Protein AF-A0A969EKZ9-F1 (afdb_monomer_lite)

pLDDT: mean 82.22, std 15.73, range [24.77, 98.06]

Structure (mmCIF, N/CA/C/O backbone):
data_AF-A0A969EKZ9-F1
#
_entry.id   AF-A0A969EKZ9-F1
#
loop_
_atom_site.group_PDB
_atom_site.id
_atom_site.type_symbol
_atom_site.label_atom_id
_atom_site.label_alt_id
_atom_site.label_comp_id
_atom_site.label_asym_id
_atom_site.label_entity_id
_atom_site.label_seq_id
_atom_site.pdbx_PDB_ins_code
_atom_site.Cartn_x
_atom_site.Cartn_y
_atom_site.Cartn_z
_atom_site.occupancy
_atom_site.B_iso_or_equiv
_atom_site.auth_seq_id
_atom_site.auth_comp_id
_atom_site.auth_asym_id
_atom_site.auth_atom_id
_atom_site.pdbx_PDB_model_num
ATOM 1 N N . MET A 1 1 ? -28.076 -1.241 18.396 1.00 88.62 1 MET A N 1
ATOM 2 C CA . MET A 1 1 ? -26.946 -1.487 17.479 1.00 88.62 1 MET A CA 1
ATOM 3 C C . MET A 1 1 ? -27.019 -0.483 16.339 1.00 88.62 1 MET A C 1
ATOM 5 O O . MET A 1 1 ? -28.072 -0.371 15.724 1.00 88.62 1 MET A O 1
ATOM 9 N N . LEU A 1 2 ? -25.944 0.266 16.105 1.00 96.31 2 LEU A N 1
ATOM 10 C CA . LEU A 1 2 ? -25.800 1.239 15.017 1.00 96.31 2 LEU A CA 1
ATOM 11 C C . LEU A 1 2 ? -25.334 0.548 13.728 1.00 96.31 2 LEU A C 1
ATOM 13 O O . LEU A 1 2 ? -24.607 -0.441 13.784 1.00 96.31 2 LEU A O 1
ATOM 17 N N . ILE A 1 3 ? -25.718 1.076 12.567 1.00 97.31 3 ILE A N 1
ATOM 18 C CA . ILE A 1 3 ? -25.215 0.621 11.265 1.00 97.31 3 ILE A CA 1
ATOM 19 C C . ILE A 1 3 ? -24.697 1.850 10.526 1.00 97.31 3 ILE A C 1
ATOM 21 O O . ILE A 1 3 ? -25.462 2.783 10.298 1.00 97.31 3 ILE A O 1
ATOM 25 N N . LEU A 1 4 ? -23.408 1.859 10.185 1.00 96.50 4 LEU A N 1
ATOM 26 C CA . LEU A 1 4 ? -22.744 2.991 9.537 1.00 96.50 4 LEU A CA 1
ATOM 27 C C . LEU A 1 4 ? -22.267 2.588 8.144 1.00 96.50 4 LEU A C 1
ATOM 29 O O . LEU A 1 4 ? -21.446 1.679 7.990 1.00 96.50 4 LEU A O 1
ATOM 33 N N . ASN A 1 5 ? -22.787 3.271 7.125 1.00 93.62 5 ASN A N 1
ATOM 34 C CA . ASN A 1 5 ? -22.368 3.067 5.740 1.00 93.62 5 ASN A CA 1
ATOM 35 C C . ASN A 1 5 ? -21.080 3.856 5.427 1.00 93.62 5 ASN A C 1
ATOM 37 O O . ASN A 1 5 ? -20.599 4.646 6.237 1.00 93.62 5 ASN A O 1
ATOM 41 N N . ALA A 1 6 ? -20.536 3.686 4.220 1.00 83.69 6 ALA A N 1
ATOM 42 C CA . ALA A 1 6 ? -19.312 4.361 3.778 1.00 83.69 6 ALA A CA 1
ATOM 43 C C . ALA A 1 6 ? -19.332 5.895 3.958 1.00 83.69 6 ALA A C 1
ATOM 45 O O . ALA A 1 6 ? -18.317 6.490 4.319 1.00 83.69 6 ALA A O 1
ATOM 46 N N . SER A 1 7 ? -20.467 6.552 3.704 1.00 85.56 7 SER A N 1
ATOM 47 C CA . SER A 1 7 ? -20.606 8.007 3.853 1.00 85.56 7 SER A CA 1
ATOM 48 C C . SER A 1 7 ? -20.593 8.432 5.318 1.00 85.56 7 SER A C 1
ATOM 50 O O . SER A 1 7 ? -19.979 9.446 5.650 1.00 85.56 7 SER A O 1
ATOM 52 N N . ASP A 1 8 ? -21.209 7.642 6.198 1.00 94.50 8 ASP A N 1
ATOM 53 C CA . ASP A 1 8 ? -21.161 7.887 7.638 1.00 94.50 8 ASP A CA 1
ATOM 54 C C . ASP A 1 8 ? -19.735 7.734 8.172 1.00 94.50 8 ASP A C 1
ATOM 56 O O . ASP A 1 8 ? -19.254 8.614 8.878 1.00 94.50 8 ASP A O 1
ATOM 60 N N . ILE A 1 9 ? -19.019 6.683 7.752 1.00 91.94 9 ILE A N 1
ATOM 61 C CA . ILE A 1 9 ? -17.621 6.453 8.141 1.00 91.94 9 ILE A CA 1
ATOM 62 C C . ILE A 1 9 ? -16.724 7.630 7.739 1.00 91.94 9 ILE A C 1
ATOM 64 O O . ILE A 1 9 ? -15.957 8.114 8.567 1.00 91.94 9 ILE A O 1
ATOM 68 N N . ARG A 1 10 ? -16.840 8.137 6.502 1.00 82.19 10 ARG A N 1
ATOM 69 C CA . ARG A 1 10 ? -16.049 9.300 6.045 1.00 82.19 10 ARG A CA 1
ATOM 70 C C . ARG A 1 10 ? -16.315 10.548 6.877 1.00 82.19 10 ARG A C 1
ATOM 72 O O . ARG A 1 10 ? -15.384 11.286 7.173 1.00 82.19 10 ARG A O 1
ATOM 79 N N . ARG A 1 11 ? -17.576 10.788 7.242 1.00 86.50 11 ARG A N 1
ATOM 80 C CA . ARG A 1 11 ? -17.962 11.950 8.049 1.00 86.50 11 ARG A CA 1
ATOM 81 C C . ARG A 1 11 ? -17.491 11.823 9.499 1.00 86.50 11 ARG A C 1
ATOM 83 O O . ARG A 1 11 ? -17.182 12.832 10.118 1.00 86.50 11 ARG A O 1
ATOM 90 N N . SER A 1 12 ? -17.443 10.603 10.028 1.00 89.44 12 SER A N 1
ATOM 91 C CA . SER A 1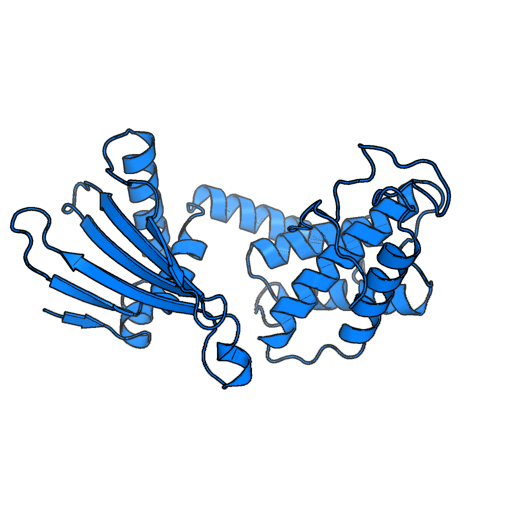 12 ? -17.085 10.322 11.422 1.00 89.44 12 SER A CA 1
ATOM 92 C C . SER A 1 12 ? -15.585 10.169 11.681 1.00 89.44 12 SER A C 1
ATOM 94 O O . SER A 1 12 ? -15.199 10.118 12.844 1.00 89.44 12 SER A O 1
ATOM 96 N N . LEU A 1 13 ? -14.744 10.083 10.645 1.00 85.62 13 LEU A N 1
ATOM 97 C CA . LEU A 1 13 ? -13.297 9.884 10.787 1.00 85.62 13 LEU A CA 1
ATOM 98 C C . LEU A 1 13 ? -12.487 10.957 10.047 1.00 85.62 13 LEU A C 1
ATOM 100 O O . LEU A 1 13 ? -11.899 10.675 8.997 1.00 85.62 13 LEU A O 1
ATOM 104 N N . PRO A 1 14 ? -12.404 12.188 10.586 1.00 81.69 14 PRO A N 1
ATOM 105 C CA . PRO A 1 14 ? -11.420 13.158 10.125 1.00 81.69 14 PRO A CA 1
ATOM 106 C C . PRO A 1 14 ? -10.008 12.559 10.186 1.00 81.69 14 PRO A C 1
ATOM 108 O O . PRO A 1 14 ? -9.637 11.888 11.155 1.00 81.69 14 PRO A O 1
ATOM 111 N N . MET A 1 15 ? -9.197 12.795 9.151 1.00 80.62 15 MET A N 1
ATOM 112 C CA . MET A 1 15 ? -7.883 12.150 9.024 1.00 80.62 15 MET A CA 1
ATOM 113 C C . MET A 1 15 ? -6.970 12.449 10.220 1.00 80.62 15 MET A C 1
ATOM 115 O O . MET A 1 15 ? -6.336 11.545 10.754 1.00 80.62 15 MET A O 1
ATOM 119 N N . GLN A 1 16 ? -6.956 13.696 10.694 1.00 75.06 16 GLN A N 1
ATOM 120 C CA . GLN A 1 16 ? -6.129 14.110 11.829 1.00 75.06 16 GLN A CA 1
ATOM 121 C C . GLN A 1 16 ? -6.474 13.339 13.113 1.00 75.06 16 GLN A C 1
ATOM 123 O O . GLN A 1 16 ? -5.582 12.838 13.794 1.00 75.06 16 GLN A O 1
ATOM 128 N N . GLU A 1 17 ? -7.762 13.175 13.415 1.00 83.56 17 GLU A N 1
ATOM 129 C CA . GLU A 1 17 ? -8.217 12.391 14.569 1.00 83.56 17 GLU A CA 1
ATOM 130 C C . GLU A 1 17 ? -7.902 10.902 14.401 1.00 83.56 17 GLU A C 1
ATOM 132 O O . GLU A 1 17 ? -7.499 10.231 15.354 1.00 83.56 17 GLU A O 1
ATOM 137 N N . THR A 1 18 ? -8.016 10.397 13.171 1.00 84.31 18 THR A N 1
ATOM 138 C CA . THR A 1 18 ? -7.681 9.009 12.840 1.00 84.31 18 THR A CA 1
ATOM 139 C C . THR A 1 18 ? -6.190 8.736 13.052 1.00 84.31 18 THR A C 1
ATOM 141 O O . THR A 1 18 ? -5.838 7.699 13.609 1.00 84.31 18 THR A O 1
ATOM 144 N N . ILE A 1 19 ? -5.308 9.666 12.674 1.00 79.19 19 ILE A N 1
ATOM 145 C CA . ILE A 1 19 ? -3.859 9.566 12.912 1.00 79.19 19 ILE A CA 1
ATOM 146 C C . ILE A 1 19 ? -3.572 9.468 14.413 1.00 79.19 19 ILE A C 1
ATOM 148 O O . ILE A 1 19 ? -2.811 8.600 14.845 1.00 79.19 19 ILE A O 1
ATOM 152 N N . GLU A 1 20 ? -4.200 10.314 15.231 1.00 83.19 20 GLU A N 1
ATOM 153 C CA . GLU A 1 20 ? -4.029 10.248 16.686 1.00 83.19 20 GLU A CA 1
ATOM 154 C C . GLU A 1 20 ? -4.572 8.939 17.275 1.00 83.19 20 GLU A C 1
ATOM 156 O O . GLU A 1 20 ? -3.942 8.350 18.156 1.00 83.19 20 GLU A O 1
ATOM 161 N N . ALA A 1 21 ? -5.697 8.432 16.765 1.00 88.50 21 ALA A N 1
ATOM 162 C CA . ALA A 1 21 ? -6.227 7.129 17.161 1.00 88.50 21 ALA A CA 1
ATOM 163 C C . ALA A 1 21 ? -5.275 5.977 16.791 1.00 88.50 21 ALA A C 1
ATOM 165 O O . ALA A 1 21 ? -5.003 5.109 17.622 1.00 88.50 21 ALA A O 1
ATOM 166 N N . MET A 1 22 ? -4.702 5.995 15.584 1.00 89.06 22 MET A N 1
ATOM 167 C CA . MET A 1 22 ? -3.733 4.991 15.135 1.00 89.06 22 MET A CA 1
ATOM 168 C C . MET A 1 22 ? -2.451 5.017 15.971 1.00 89.06 22 MET A C 1
ATOM 170 O O . MET A 1 22 ? -1.956 3.955 16.350 1.00 89.06 22 MET A O 1
ATOM 174 N N . LYS A 1 23 ? -1.938 6.200 16.338 1.00 84.69 23 LYS A N 1
ATOM 175 C CA . LYS A 1 23 ? -0.793 6.321 17.258 1.00 84.69 23 LYS A CA 1
ATOM 176 C C . LYS A 1 23 ? -1.063 5.644 18.599 1.00 84.69 23 LYS A C 1
ATOM 178 O O . LYS A 1 23 ? -0.217 4.888 19.074 1.00 84.69 23 LYS A O 1
ATOM 183 N N . ARG A 1 24 ? -2.233 5.892 19.201 1.00 87.88 24 ARG A N 1
ATOM 184 C CA . ARG A 1 24 ? -2.621 5.262 20.474 1.00 87.88 24 ARG A CA 1
ATOM 185 C C . ARG A 1 24 ? -2.731 3.746 20.335 1.00 87.88 24 ARG A C 1
ATOM 187 O O . ARG A 1 24 ? -2.180 3.021 21.161 1.00 87.88 24 ARG A O 1
ATOM 194 N N . ALA A 1 25 ? -3.345 3.268 19.253 1.00 89.38 25 ALA A N 1
ATOM 195 C CA . ALA A 1 25 ? -3.451 1.840 18.971 1.00 89.38 25 ALA A CA 1
ATOM 196 C C . ALA A 1 25 ? -2.071 1.170 18.832 1.00 89.38 25 ALA A C 1
ATOM 198 O O . ALA A 1 25 ? -1.827 0.135 19.454 1.00 89.38 25 ALA A O 1
ATOM 199 N N . TYR A 1 26 ? -1.138 1.776 18.087 1.00 88.31 26 TYR A N 1
ATOM 200 C CA . TYR A 1 26 ? 0.223 1.248 17.958 1.00 88.31 26 TYR A CA 1
ATOM 201 C C . TYR A 1 26 ? 1.005 1.292 19.267 1.00 88.31 26 TYR A C 1
ATOM 203 O O . TYR A 1 26 ? 1.688 0.322 19.580 1.00 88.31 26 TYR A O 1
ATOM 211 N N . ALA A 1 27 ? 0.874 2.359 20.057 1.00 85.94 27 ALA A N 1
ATOM 212 C CA . ALA A 1 27 ? 1.505 2.442 21.372 1.00 85.94 27 ALA A CA 1
ATOM 213 C C . ALA A 1 27 ? 0.970 1.363 22.336 1.00 85.94 27 ALA A C 1
ATOM 215 O O . ALA A 1 27 ? 1.729 0.752 23.093 1.00 85.94 27 ALA A O 1
ATOM 216 N N . SER A 1 28 ? -0.336 1.085 22.296 1.00 89.56 28 SER A N 1
ATOM 217 C CA . SER A 1 28 ? -0.963 0.011 23.079 1.00 89.56 28 SER A CA 1
ATOM 218 C C . SER A 1 28 ? -0.471 -1.375 22.639 1.00 89.56 28 SER A C 1
ATOM 220 O O . SER A 1 28 ? -0.189 -2.235 23.475 1.00 89.56 28 SER A O 1
ATOM 222 N N . LEU A 1 29 ? -0.278 -1.579 21.332 1.00 88.50 29 LEU A N 1
ATOM 223 C CA . LEU A 1 29 ? 0.300 -2.805 20.783 1.00 88.50 29 LEU A CA 1
ATOM 224 C C . LEU A 1 29 ? 1.774 -2.984 21.167 1.00 88.50 29 LEU A C 1
ATOM 226 O O . LEU A 1 29 ? 2.144 -4.042 21.669 1.00 88.50 29 LEU A O 1
ATOM 230 N N . SER A 1 30 ? 2.612 -1.962 20.977 1.00 87.06 30 SER A N 1
ATOM 231 C CA . SER A 1 30 ? 4.053 -2.040 21.253 1.00 87.06 30 SER A CA 1
ATOM 232 C C . SER A 1 30 ? 4.365 -2.192 22.741 1.00 87.06 30 SER A C 1
ATOM 234 O O . SER A 1 30 ? 5.372 -2.792 23.101 1.00 87.06 30 SER A O 1
ATOM 236 N N . SER A 1 31 ? 3.491 -1.682 23.614 1.00 88.88 31 SER A N 1
ATOM 237 C CA . SER A 1 31 ? 3.580 -1.874 25.068 1.00 88.88 31 SER A CA 1
ATOM 238 C C . SER A 1 31 ? 3.005 -3.211 25.556 1.00 88.88 31 SER A C 1
ATOM 240 O O . SER A 1 31 ? 3.005 -3.468 26.758 1.00 88.88 31 SER A O 1
ATOM 242 N N . GLY A 1 32 ? 2.505 -4.065 24.655 1.00 91.00 32 GLY A N 1
ATOM 243 C CA . GLY A 1 32 ? 1.964 -5.388 24.983 1.00 91.00 32 GLY A CA 1
ATOM 244 C C . GLY A 1 32 ? 0.587 -5.377 25.658 1.00 91.00 32 GLY A C 1
ATOM 245 O O . GLY A 1 32 ? 0.127 -6.422 26.126 1.00 91.00 32 GLY A O 1
ATOM 246 N N . LYS A 1 33 ? -0.081 -4.217 25.718 1.00 93.38 33 LYS A N 1
ATOM 247 C CA . LYS A 1 33 ? -1.412 -4.064 26.325 1.00 93.38 33 LYS A CA 1
ATOM 248 C C . LYS A 1 33 ? -2.524 -4.534 25.392 1.00 93.38 33 LYS A C 1
ATOM 250 O O . LYS A 1 33 ? -3.464 -5.185 25.844 1.00 93.38 33 LYS A O 1
ATOM 255 N N . ALA A 1 34 ? -2.413 -4.235 24.098 1.00 94.44 34 ALA A N 1
ATOM 256 C CA . ALA A 1 34 ? -3.381 -4.694 23.108 1.00 94.44 34 ALA A CA 1
ATOM 257 C C . ALA A 1 34 ? -3.302 -6.216 22.899 1.00 94.44 34 ALA A C 1
ATOM 259 O O . ALA A 1 34 ? -2.226 -6.819 22.933 1.00 94.44 34 ALA A O 1
ATOM 260 N N . LYS A 1 35 ? -4.451 -6.844 22.636 1.00 96.44 35 LYS A N 1
ATOM 261 C CA . LYS A 1 35 ? -4.567 -8.263 22.279 1.00 96.44 35 LYS A CA 1
ATOM 262 C C . LYS A 1 35 ? -5.018 -8.375 20.830 1.00 96.44 35 LYS A C 1
ATOM 264 O O . LYS A 1 35 ? -6.204 -8.270 20.525 1.00 96.44 35 LYS A O 1
ATOM 269 N N . ILE A 1 36 ? -4.047 -8.587 19.945 1.00 95.19 36 ILE A N 1
ATOM 270 C CA . ILE A 1 36 ? -4.251 -8.722 18.502 1.00 95.19 36 ILE A CA 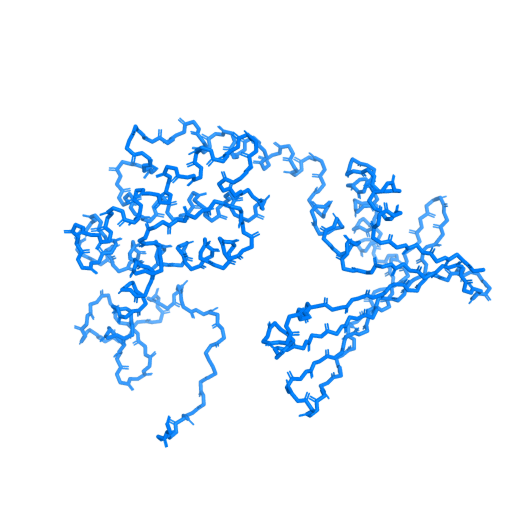1
ATOM 271 C C . ILE A 1 36 ? -3.745 -10.109 18.077 1.00 95.19 36 ILE A C 1
ATOM 273 O O . ILE A 1 36 ? -2.549 -10.267 17.822 1.00 95.19 36 ILE A O 1
ATOM 277 N N . PRO A 1 37 ? -4.598 -11.148 18.067 1.00 94.06 37 PRO A N 1
ATOM 278 C CA . PRO A 1 37 ? -4.192 -12.469 17.598 1.00 94.06 37 PRO A CA 1
ATOM 279 C C . PRO A 1 37 ? -3.908 -12.459 16.084 1.00 94.06 37 PRO A C 1
ATOM 281 O O . PRO A 1 37 ? -4.353 -11.553 15.368 1.00 94.06 37 PRO A O 1
ATOM 284 N N . PRO A 1 38 ? -3.201 -13.478 15.560 1.00 89.94 38 PRO A N 1
ATOM 285 C CA . PRO A 1 38 ? -3.041 -13.651 14.124 1.00 89.94 38 PRO A CA 1
ATOM 286 C C . PRO A 1 38 ? -4.392 -13.673 13.405 1.00 89.94 38 PRO A C 1
ATOM 288 O O . PRO A 1 38 ? -5.370 -14.250 13.889 1.00 89.94 38 PRO A O 1
ATOM 291 N N . ARG A 1 39 ? -4.440 -13.058 12.220 1.00 90.56 39 ARG A N 1
ATOM 292 C CA . ARG A 1 39 ? -5.637 -13.094 11.374 1.00 90.56 39 ARG A CA 1
ATOM 293 C C . ARG A 1 39 ? -5.984 -14.549 11.045 1.00 90.56 39 ARG A C 1
ATOM 295 O O . ARG A 1 39 ? -5.110 -15.315 10.645 1.00 90.56 39 ARG A O 1
ATOM 302 N N . THR A 1 40 ? -7.253 -14.918 11.169 1.00 94.56 40 THR A N 1
ATOM 303 C CA . THR A 1 40 ? -7.720 -16.239 10.734 1.00 94.56 40 THR A CA 1
ATOM 304 C C . THR A 1 40 ? -7.991 -16.193 9.237 1.00 94.56 40 THR A C 1
ATOM 306 O O . THR A 1 40 ? -8.785 -15.366 8.789 1.00 94.56 40 THR A O 1
ATOM 309 N N . HIS A 1 41 ? -7.319 -17.054 8.474 1.00 92.81 41 HIS A N 1
ATOM 310 C CA . HIS A 1 41 ? -7.495 -17.186 7.030 1.00 92.81 41 HIS A CA 1
ATOM 311 C C . HIS A 1 41 ? -8.392 -18.385 6.722 1.00 92.81 41 HIS A C 1
ATOM 313 O O . HIS A 1 41 ? -8.074 -19.511 7.095 1.00 92.81 41 HIS A O 1
ATOM 319 N N . LEU A 1 42 ? -9.489 -18.147 6.012 1.00 92.94 42 LEU A N 1
ATOM 320 C CA . LEU A 1 42 ? -10.361 -19.185 5.482 1.00 92.94 42 LEU A CA 1
ATOM 321 C C . LEU A 1 42 ? -10.264 -19.167 3.958 1.00 92.94 42 LEU A C 1
ATOM 323 O O . LEU A 1 42 ? -10.823 -18.284 3.305 1.00 92.94 42 LEU A O 1
ATOM 327 N N . SER A 1 43 ? -9.547 -20.141 3.403 1.00 91.12 43 SER A N 1
ATOM 328 C CA . SER A 1 43 ? -9.495 -20.359 1.957 1.00 91.12 43 SER A CA 1
ATOM 329 C C . SER A 1 43 ? -10.814 -20.968 1.497 1.00 91.12 43 SER A C 1
ATOM 331 O O . SER A 1 43 ? -11.266 -21.972 2.049 1.00 91.12 43 SER A O 1
ATOM 333 N N . LEU A 1 44 ? -11.437 -20.368 0.490 1.00 89.75 44 LEU A N 1
ATOM 334 C CA . LEU A 1 44 ? -12.686 -20.836 -0.088 1.00 89.75 44 LEU A CA 1
ATOM 335 C C . LEU A 1 44 ? -12.374 -21.503 -1.437 1.00 89.75 44 LEU A C 1
ATOM 337 O O . LEU A 1 44 ? -11.867 -20.835 -2.337 1.00 89.75 44 LEU A O 1
ATOM 341 N N . PRO A 1 45 ? -12.709 -22.794 -1.628 1.00 84.88 45 PRO A N 1
ATOM 342 C CA . PRO A 1 45 ? -12.481 -23.478 -2.905 1.00 84.88 45 PRO A CA 1
ATOM 343 C C . PRO A 1 45 ? -13.191 -22.807 -4.089 1.00 84.88 45 PRO A C 1
ATOM 345 O O . PRO A 1 45 ? -12.771 -22.923 -5.237 1.00 84.88 45 PRO A O 1
ATOM 348 N N . ILE A 1 46 ? -14.280 -22.085 -3.817 1.00 82.81 46 ILE A N 1
ATOM 349 C CA . ILE A 1 46 ? -15.030 -21.355 -4.832 1.00 82.81 46 ILE A CA 1
ATOM 350 C C . ILE A 1 46 ? -14.259 -20.113 -5.299 1.00 82.81 46 ILE A C 1
ATOM 352 O O . ILE A 1 46 ? -13.950 -19.221 -4.514 1.00 82.81 46 ILE A O 1
ATOM 356 N N . ASN A 1 47 ? -14.002 -20.031 -6.608 1.00 73.56 47 ASN A N 1
ATOM 357 C CA . ASN A 1 47 ? -13.390 -18.874 -7.278 1.00 73.56 47 ASN A CA 1
ATOM 358 C C . ASN A 1 47 ? -12.032 -18.426 -6.704 1.00 73.56 47 ASN A C 1
ATOM 360 O O . ASN A 1 47 ? -11.695 -17.248 -6.831 1.00 73.56 47 ASN A O 1
ATOM 364 N N . ASN A 1 48 ? -11.279 -19.337 -6.076 1.00 82.62 48 ASN A N 1
ATOM 365 C CA . ASN A 1 48 ? -10.013 -19.027 -5.403 1.00 82.62 48 ASN A CA 1
ATOM 366 C C . ASN A 1 48 ? -10.140 -17.831 -4.434 1.00 82.62 48 ASN A C 1
ATOM 368 O O . ASN A 1 48 ? -9.297 -16.935 -4.402 1.00 82.62 48 ASN A O 1
ATOM 372 N N . ALA A 1 49 ? -11.267 -17.765 -3.722 1.00 88.81 49 ALA A N 1
ATOM 373 C CA . ALA A 1 49 ? -11.589 -16.668 -2.824 1.00 88.81 49 ALA A CA 1
ATOM 374 C C . ALA A 1 49 ? -11.061 -16.933 -1.410 1.00 88.81 49 ALA A C 1
ATOM 376 O O . ALA A 1 49 ? -10.845 -18.075 -1.005 1.00 88.81 49 ALA A O 1
ATOM 377 N N . SER A 1 50 ? -10.931 -15.870 -0.622 1.00 90.62 50 SER A N 1
ATOM 378 C CA . SER A 1 50 ? -10.532 -15.972 0.783 1.00 90.62 50 SER A CA 1
ATOM 379 C C . SER A 1 50 ? -11.398 -15.088 1.665 1.00 90.62 50 SER A C 1
ATOM 381 O O . SER A 1 50 ? -11.763 -13.974 1.287 1.00 90.62 50 SER A O 1
ATOM 383 N N . ALA A 1 51 ? -11.681 -15.561 2.875 1.00 92.88 51 ALA A N 1
ATOM 384 C CA . ALA A 1 51 ? -12.237 -14.755 3.952 1.00 92.88 51 ALA A CA 1
ATOM 385 C C . ALA A 1 51 ? -11.203 -14.614 5.073 1.00 92.88 51 ALA A C 1
ATOM 387 O O . ALA A 1 51 ? -10.568 -15.591 5.469 1.00 92.88 51 ALA A O 1
ATOM 388 N N . LEU A 1 52 ? -11.027 -13.399 5.589 1.00 92.81 52 LEU A N 1
ATOM 389 C CA . LEU A 1 52 ? -10.135 -13.120 6.709 1.00 92.81 52 LEU A CA 1
ATOM 390 C C . LEU A 1 52 ? -10.930 -12.552 7.878 1.00 92.81 52 LEU A C 1
ATOM 392 O O . LEU A 1 52 ? -11.716 -11.614 7.714 1.00 92.81 52 LEU A O 1
ATOM 396 N N . PHE A 1 53 ? -10.644 -13.074 9.064 1.00 95.31 53 PHE A N 1
ATOM 397 C CA . PHE A 1 53 ? -11.209 -12.607 10.323 1.00 95.31 53 PHE A CA 1
ATOM 398 C C . PHE A 1 53 ? -10.088 -12.030 11.178 1.00 95.31 53 PHE A C 1
ATOM 400 O O . PHE A 1 53 ? -9.088 -12.692 11.459 1.00 95.31 53 PHE A O 1
ATOM 407 N N . MET A 1 54 ? -10.239 -10.766 11.555 1.00 97.31 54 MET A N 1
ATOM 408 C CA . MET A 1 54 ? -9.235 -9.996 12.284 1.00 97.31 54 MET A CA 1
ATOM 409 C C . MET A 1 54 ? -9.873 -9.418 13.548 1.00 97.31 54 MET A C 1
ATOM 411 O O . MET A 1 54 ? -10.342 -8.275 13.517 1.00 97.31 54 MET A O 1
ATOM 415 N N . PRO A 1 55 ? -9.967 -10.206 14.632 1.00 97.31 55 PRO A N 1
ATOM 416 C CA . PRO A 1 55 ? -10.379 -9.691 15.927 1.00 97.31 55 PRO A CA 1
ATOM 417 C C . PRO A 1 55 ? -9.244 -8.886 16.567 1.00 97.31 55 PRO A C 1
ATOM 419 O O . PRO A 1 55 ? -8.064 -9.164 16.349 1.00 97.31 55 PRO A O 1
ATOM 422 N N . GLY A 1 56 ? -9.605 -7.893 17.370 1.00 96.69 56 GLY A N 1
ATOM 423 C CA . GLY A 1 56 ? -8.654 -7.097 18.127 1.00 96.69 56 GLY A CA 1
ATOM 424 C C . GLY A 1 56 ? -9.299 -6.451 19.344 1.00 96.69 56 GLY A C 1
ATOM 425 O O . GLY A 1 56 ? -10.421 -5.948 19.273 1.00 96.69 56 GLY A O 1
ATOM 426 N N . PHE A 1 57 ? -8.557 -6.464 20.447 1.00 97.12 57 PHE A N 1
ATOM 427 C CA . PHE A 1 57 ? -8.866 -5.719 21.658 1.00 97.12 57 PHE A CA 1
ATOM 428 C C . PHE A 1 57 ? -7.743 -4.720 21.934 1.00 97.12 57 PHE A C 1
ATOM 430 O O . PHE A 1 57 ? -6.568 -5.095 21.988 1.00 97.12 57 PHE A O 1
ATOM 437 N N . VAL A 1 58 ? -8.102 -3.451 22.099 1.00 95.19 58 VAL A N 1
ATOM 438 C CA . VAL A 1 58 ? -7.165 -2.362 22.379 1.00 95.19 58 VAL A CA 1
ATOM 439 C C . VAL A 1 58 ? -7.671 -1.590 23.594 1.00 95.19 58 VAL A C 1
ATOM 441 O O . VAL A 1 58 ? -8.697 -0.920 23.478 1.00 95.19 58 VAL A O 1
ATOM 444 N N . PRO A 1 59 ? -6.969 -1.650 24.738 1.00 93.31 59 PRO A N 1
ATOM 445 C CA . PRO A 1 59 ? -7.291 -0.794 25.866 1.00 93.31 59 PRO A CA 1
ATOM 446 C C . PRO A 1 59 ? -6.821 0.640 25.599 1.00 93.31 59 PRO A C 1
ATOM 448 O O . PRO A 1 59 ? -5.713 0.845 25.082 1.00 93.31 59 PRO A O 1
ATOM 451 N N . ASP A 1 60 ? -7.648 1.620 25.962 1.00 86.38 60 ASP A N 1
ATOM 452 C CA . ASP A 1 60 ? -7.392 3.056 25.785 1.00 86.38 60 ASP A CA 1
ATOM 453 C C . ASP A 1 60 ? -7.949 3.853 26.976 1.00 86.38 60 ASP A C 1
ATOM 455 O O . ASP A 1 60 ? -8.914 3.447 27.620 1.00 86.38 60 ASP A O 1
ATOM 459 N N . ALA A 1 61 ? -7.349 5.008 27.275 1.00 80.62 61 ALA A N 1
ATOM 460 C CA . ALA A 1 61 ? -7.778 5.859 28.386 1.00 80.62 61 ALA A CA 1
ATOM 461 C C . ALA A 1 61 ? -9.220 6.379 28.225 1.00 80.62 61 ALA A C 1
ATOM 463 O O . ALA A 1 61 ? -9.868 6.688 29.222 1.00 80.62 61 ALA A O 1
ATOM 464 N N . ASN A 1 62 ? -9.717 6.461 26.988 1.00 78.75 62 ASN A N 1
ATOM 465 C CA . ASN A 1 62 ? -11.071 6.918 26.671 1.00 78.75 62 ASN A CA 1
ATOM 466 C C . ASN A 1 62 ? -12.082 5.770 26.495 1.00 78.75 62 ASN A C 1
ATOM 468 O O . ASN A 1 62 ? -13.195 6.008 26.026 1.00 78.75 62 ASN A O 1
ATOM 472 N N . GLY A 1 63 ? -11.707 4.543 26.860 1.00 84.69 63 GLY A N 1
ATOM 473 C CA . GLY A 1 63 ? -12.557 3.360 26.777 1.00 84.69 63 GLY A CA 1
ATOM 474 C C . GLY A 1 63 ? -11.987 2.287 25.855 1.00 84.69 63 GLY A C 1
ATOM 475 O O . GLY A 1 63 ? -11.449 2.563 24.780 1.00 84.69 63 GLY A O 1
ATOM 476 N N . ASP A 1 64 ? -12.131 1.040 26.285 1.00 92.94 64 ASP A N 1
ATOM 477 C CA . ASP A 1 64 ? -11.587 -0.110 25.581 1.00 92.94 64 ASP A CA 1
ATOM 478 C C . ASP A 1 64 ? -12.312 -0.371 24.255 1.00 92.94 64 ASP A C 1
ATOM 480 O O . ASP A 1 64 ? -13.540 -0.327 24.152 1.00 92.94 64 ASP A O 1
ATOM 484 N N . SER A 1 65 ? -11.536 -0.700 23.224 1.00 94.19 65 SER A N 1
ATOM 485 C CA . SER A 1 65 ? -12.040 -1.020 21.891 1.00 94.19 65 SER A CA 1
ATOM 486 C C . SER A 1 65 ? -11.984 -2.523 21.641 1.00 94.19 65 SER A C 1
ATOM 488 O O . SER A 1 65 ? -10.898 -3.096 21.566 1.00 94.19 65 SER A O 1
ATOM 490 N N . LEU A 1 66 ? -13.146 -3.155 21.449 1.00 97.31 66 LEU A N 1
ATOM 491 C CA . LEU A 1 66 ? -13.271 -4.550 21.018 1.00 97.31 66 LEU A CA 1
ATOM 492 C C . LEU A 1 66 ? -13.974 -4.611 19.660 1.00 97.31 66 LEU A C 1
ATOM 494 O O . LEU A 1 66 ? -15.130 -4.209 19.521 1.00 97.31 66 LEU A O 1
ATOM 498 N N . ALA A 1 67 ? -13.285 -5.132 18.648 1.00 97.56 67 ALA A N 1
ATOM 499 C CA . ALA A 1 67 ? -13.853 -5.250 17.312 1.00 97.56 67 ALA A CA 1
ATOM 500 C C . ALA A 1 67 ? -13.355 -6.489 16.568 1.00 97.56 67 ALA A C 1
ATOM 502 O O . ALA A 1 67 ? -12.273 -7.012 16.832 1.00 97.56 67 ALA A O 1
ATOM 503 N N . VAL A 1 68 ? -14.136 -6.931 15.585 1.00 97.75 68 VAL A N 1
ATOM 504 C CA . VAL A 1 68 ? -13.697 -7.906 14.586 1.00 97.75 68 VAL A CA 1
ATOM 505 C C . VAL A 1 68 ? -13.963 -7.367 13.195 1.00 97.75 68 VAL A C 1
ATOM 507 O O . VAL A 1 68 ? -15.083 -6.984 12.860 1.00 97.75 68 VAL A O 1
ATOM 510 N N . LYS A 1 69 ? -12.916 -7.343 12.369 1.00 97.19 69 LYS A N 1
ATOM 511 C CA . LYS A 1 69 ? -13.062 -7.093 10.939 1.00 97.19 69 LYS A CA 1
ATOM 512 C C . LYS A 1 69 ? -13.209 -8.414 10.202 1.00 97.19 69 LYS A C 1
ATOM 514 O O . LYS A 1 69 ? -12.352 -9.288 10.319 1.00 97.19 69 LYS A O 1
ATOM 519 N N . VAL A 1 70 ? -14.254 -8.501 9.394 1.00 96.69 70 VAL A N 1
ATOM 520 C CA . VAL A 1 70 ? -14.452 -9.548 8.397 1.00 96.69 70 VAL A CA 1
ATOM 521 C C . VAL A 1 70 ? -14.163 -8.935 7.039 1.00 96.69 70 VAL A C 1
ATOM 523 O O . VAL A 1 70 ? -14.718 -7.892 6.699 1.00 96.69 70 VAL A O 1
ATOM 526 N N . VAL A 1 71 ? -13.279 -9.553 6.267 1.00 94.00 71 VAL A N 1
ATOM 527 C CA . VAL A 1 71 ? -12.999 -9.147 4.887 1.00 94.00 71 VAL A CA 1
ATOM 528 C C . VAL A 1 71 ? -13.041 -10.361 3.985 1.00 94.00 71 VAL A C 1
ATOM 530 O O . VAL A 1 71 ? -12.636 -11.452 4.373 1.00 94.00 71 VAL A O 1
ATOM 533 N N . THR A 1 72 ? -13.522 -10.154 2.772 1.00 91.00 72 THR A N 1
ATOM 534 C CA . THR A 1 72 ? -13.532 -11.155 1.719 1.00 91.00 72 THR A CA 1
ATOM 535 C C . THR A 1 72 ? -12.798 -10.629 0.499 1.00 91.00 72 THR A C 1
ATOM 537 O O . THR A 1 72 ? -12.897 -9.447 0.164 1.00 91.00 72 THR A O 1
ATOM 540 N N . LEU A 1 73 ? -12.035 -11.523 -0.121 1.00 88.75 73 LEU A N 1
ATOM 541 C CA . LEU A 1 73 ? -11.207 -11.294 -1.294 1.00 88.75 73 LEU A CA 1
ATOM 542 C C . LEU A 1 73 ? -11.720 -12.229 -2.385 1.00 88.75 73 LEU A C 1
ATOM 544 O O . LEU A 1 73 ? -11.589 -13.446 -2.259 1.00 88.75 73 LEU A O 1
ATOM 548 N N . PHE A 1 74 ? -12.341 -11.669 -3.420 1.00 89.62 74 PHE A N 1
ATOM 549 C CA . PHE A 1 74 ? -12.919 -12.431 -4.527 1.00 89.62 74 PHE A CA 1
ATOM 550 C C . PHE A 1 74 ? -12.255 -11.994 -5.843 1.00 89.62 74 PHE A C 1
ATOM 552 O O . PHE A 1 74 ? -12.693 -11.010 -6.445 1.00 89.62 74 PHE A O 1
ATOM 559 N N . PRO A 1 75 ? -11.218 -12.714 -6.319 1.00 83.12 75 PRO A N 1
ATOM 560 C CA . PRO A 1 75 ? -10.441 -12.342 -7.511 1.00 83.12 75 PRO A CA 1
ATOM 561 C C . PRO A 1 75 ? -11.280 -12.109 -8.769 1.00 83.12 75 PRO A C 1
ATOM 563 O O . PRO A 1 75 ? -10.977 -11.228 -9.566 1.00 83.12 75 PRO A O 1
ATOM 566 N N . ASN A 1 76 ? -12.381 -12.849 -8.910 1.00 84.81 76 ASN A N 1
ATOM 567 C CA . ASN A 1 76 ? -13.259 -12.794 -10.078 1.00 84.81 76 ASN A CA 1
ATOM 568 C C . ASN A 1 76 ? -14.412 -11.781 -9.946 1.00 84.81 76 ASN A C 1
ATOM 570 O O . ASN A 1 76 ? -15.272 -11.727 -10.818 1.00 84.81 76 ASN A O 1
ATOM 574 N N . ASN A 1 77 ? -14.496 -10.997 -8.868 1.00 86.69 77 ASN A N 1
ATOM 575 C CA . ASN A 1 77 ? -15.546 -9.980 -8.734 1.00 86.69 77 ASN A CA 1
ATOM 576 C C . ASN A 1 77 ? -15.425 -8.823 -9.742 1.00 86.69 77 ASN A C 1
ATOM 578 O O . ASN A 1 77 ? -16.457 -8.432 -10.294 1.00 86.69 77 ASN A O 1
ATOM 582 N N . PRO A 1 78 ? -14.220 -8.303 -10.056 1.00 83.44 78 PRO A N 1
ATOM 583 C CA . PRO A 1 78 ? -14.078 -7.215 -11.021 1.00 83.44 78 PRO A CA 1
ATOM 584 C C . PRO A 1 78 ? -14.628 -7.544 -12.415 1.00 83.44 78 PRO A C 1
ATOM 586 O O . PRO A 1 78 ? -15.179 -6.662 -13.070 1.00 83.44 78 PRO A O 1
ATOM 589 N N . THR A 1 79 ? -14.574 -8.810 -12.850 1.00 86.69 79 THR A N 1
ATOM 590 C CA . THR A 1 79 ? -15.163 -9.241 -14.136 1.00 86.69 79 THR A CA 1
ATOM 591 C C . THR A 1 79 ? -16.694 -9.204 -14.134 1.00 86.69 79 THR A C 1
ATOM 593 O O . THR A 1 79 ? -17.315 -9.189 -15.192 1.00 86.69 79 THR A O 1
ATOM 596 N N . LYS A 1 80 ? -17.308 -9.139 -12.947 1.00 88.00 80 LYS A N 1
ATOM 597 C CA . LYS A 1 80 ? -18.755 -9.027 -12.715 1.00 88.00 80 LYS A CA 1
ATOM 598 C C . LYS A 1 80 ? -19.169 -7.623 -12.266 1.00 88.00 80 LYS A C 1
ATOM 600 O O . LYS A 1 80 ? -20.257 -7.458 -11.723 1.00 88.00 80 LYS A O 1
ATOM 605 N N . SER A 1 81 ? -18.290 -6.629 -12.421 1.00 87.69 81 SER A N 1
ATOM 606 C CA . SER A 1 81 ? -18.506 -5.255 -11.941 1.00 87.69 81 SER A CA 1
ATOM 607 C C . SER A 1 81 ? -18.747 -5.150 -10.425 1.00 87.69 81 SER A C 1
ATOM 609 O O . SER A 1 81 ? -19.392 -4.212 -9.960 1.00 87.69 81 SER A O 1
ATOM 611 N N . LEU A 1 82 ? -18.211 -6.093 -9.643 1.00 85.50 82 LEU A N 1
ATOM 612 C CA . LEU A 1 82 ? -18.214 -6.060 -8.180 1.00 85.50 82 LEU A CA 1
ATOM 613 C C . LEU A 1 82 ? -16.808 -5.733 -7.640 1.00 85.50 82 LEU A C 1
ATOM 615 O O . LEU A 1 82 ? -15.809 -6.074 -8.279 1.00 85.50 82 LEU A O 1
ATOM 619 N N . PRO A 1 83 ? -16.689 -5.111 -6.453 1.00 78.44 83 PRO A N 1
ATOM 620 C CA . PRO A 1 83 ? -15.397 -4.892 -5.807 1.00 78.44 83 PRO A CA 1
ATOM 621 C C . PRO A 1 83 ? -14.634 -6.194 -5.516 1.00 78.44 83 PRO A C 1
ATOM 623 O O . PRO A 1 83 ? -15.211 -7.193 -5.089 1.00 78.44 83 PRO A O 1
ATOM 626 N N . PHE A 1 84 ? -13.308 -6.157 -5.679 1.00 81.12 84 PHE A N 1
ATOM 627 C CA . PHE A 1 84 ? -12.408 -7.248 -5.274 1.00 81.12 84 PHE A CA 1
ATOM 628 C C . PHE A 1 84 ? -12.448 -7.503 -3.754 1.00 81.12 84 PHE A C 1
ATOM 630 O O . PHE A 1 84 ? -12.365 -8.650 -3.313 1.00 81.12 84 PHE A O 1
ATOM 637 N N . ILE A 1 85 ? -12.605 -6.432 -2.965 1.00 81.31 85 ILE A N 1
ATOM 638 C CA . ILE A 1 85 ? -12.626 -6.449 -1.499 1.00 81.31 85 ILE A CA 1
ATOM 639 C C . ILE A 1 85 ? -14.002 -6.019 -0.997 1.00 81.31 85 ILE A C 1
ATOM 641 O O . ILE A 1 85 ? -14.458 -4.912 -1.291 1.00 81.31 85 ILE A O 1
ATOM 645 N N . HIS A 1 86 ? -14.601 -6.844 -0.144 1.00 87.94 86 HIS A N 1
ATOM 646 C CA . HIS A 1 86 ? -15.718 -6.441 0.707 1.00 87.94 86 HIS A CA 1
ATOM 647 C C . HIS A 1 86 ? -15.330 -6.625 2.164 1.00 87.94 86 HIS A C 1
ATOM 649 O O . HIS A 1 86 ? -14.813 -7.681 2.530 1.00 87.94 86 HIS A O 1
ATOM 655 N N . ALA A 1 87 ? -15.598 -5.630 3.004 1.00 92.50 87 ALA A N 1
ATOM 656 C CA . ALA A 1 87 ? -15.310 -5.721 4.424 1.00 92.50 87 ALA A CA 1
ATOM 657 C C . ALA A 1 87 ? -16.433 -5.140 5.281 1.00 92.50 87 ALA A C 1
ATOM 659 O O . ALA A 1 87 ? -17.115 -4.194 4.896 1.00 92.50 87 ALA A O 1
ATOM 660 N N . ALA A 1 88 ? -16.567 -5.688 6.481 1.00 96.38 88 ALA A N 1
ATOM 661 C CA . ALA A 1 88 ? -17.415 -5.171 7.539 1.00 96.38 88 ALA A CA 1
ATOM 662 C C . ALA A 1 88 ? -16.664 -5.251 8.870 1.00 96.38 88 ALA A C 1
ATOM 664 O O . ALA A 1 88 ? -15.856 -6.159 9.085 1.00 96.38 88 ALA A O 1
ATOM 665 N N . VAL A 1 89 ? -16.921 -4.302 9.765 1.00 97.94 89 VAL A N 1
ATOM 666 C CA . VAL A 1 89 ? -16.363 -4.317 11.121 1.00 97.94 89 VAL A CA 1
ATOM 667 C C . VAL A 1 89 ? -17.493 -4.342 12.128 1.00 97.94 89 VAL A C 1
ATOM 669 O O . VAL A 1 89 ? -18.358 -3.471 12.119 1.00 97.94 89 VAL A O 1
ATOM 672 N N . LEU A 1 90 ? -17.474 -5.346 12.996 1.00 97.88 90 LEU A N 1
ATOM 673 C CA . LEU A 1 90 ? -18.378 -5.442 14.128 1.00 97.88 90 LEU A CA 1
ATOM 674 C C . LEU A 1 90 ? -17.682 -4.862 15.355 1.00 97.88 90 LEU A C 1
ATOM 676 O O . LEU A 1 90 ? -16.586 -5.305 15.702 1.00 97.88 90 LEU A O 1
ATOM 680 N N . VAL A 1 91 ? -18.316 -3.888 16.000 1.00 97.25 91 VAL A N 1
ATOM 681 C CA . VAL A 1 91 ? -17.834 -3.260 17.233 1.00 97.25 91 VAL A CA 1
ATOM 682 C C . VAL A 1 91 ? -18.674 -3.760 18.397 1.00 97.25 91 VAL A C 1
ATOM 684 O O . VAL A 1 91 ? -19.907 -3.748 18.334 1.00 97.25 91 VAL A O 1
ATOM 687 N N . MET A 1 92 ? -18.007 -4.186 19.461 1.00 97.19 92 MET A N 1
ATOM 688 C CA . MET A 1 92 ? -18.622 -4.722 20.669 1.00 97.19 92 MET A CA 1
ATOM 689 C C . MET A 1 92 ? -18.187 -3.902 21.879 1.00 97.19 92 MET A C 1
ATOM 691 O O . MET A 1 92 ? -17.087 -3.353 21.917 1.00 97.19 92 MET A O 1
ATOM 695 N N . ASN A 1 93 ? -19.056 -3.834 22.878 1.00 95.50 93 ASN A N 1
ATOM 696 C CA . ASN A 1 93 ? -18.689 -3.348 24.195 1.00 95.50 93 ASN A CA 1
ATOM 697 C C . ASN A 1 93 ? -17.734 -4.368 24.834 1.00 95.50 93 ASN A C 1
ATOM 699 O O . ASN A 1 93 ? -18.055 -5.555 24.911 1.00 95.50 93 ASN A O 1
ATOM 703 N N . ALA A 1 94 ? -16.560 -3.912 25.262 1.00 94.31 94 ALA A N 1
ATOM 704 C CA . ALA A 1 94 ? -15.525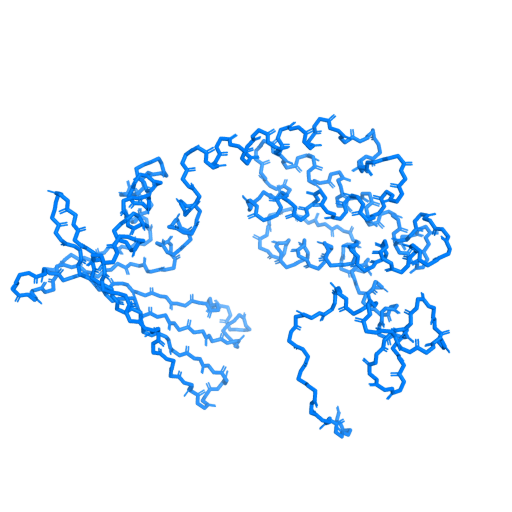 -4.787 25.802 1.00 94.31 94 ALA A CA 1
ATOM 705 C C . ALA A 1 94 ? -15.866 -5.383 27.181 1.00 94.31 94 ALA A C 1
ATOM 707 O O . ALA A 1 94 ? -15.340 -6.437 27.526 1.00 94.31 94 ALA A O 1
ATOM 708 N N . GLU A 1 95 ? -16.747 -4.743 27.953 1.00 92.88 95 GLU A N 1
ATOM 709 C CA . GLU A 1 95 ? -17.116 -5.167 29.309 1.00 92.88 95 GLU A CA 1
ATOM 710 C C . GLU A 1 95 ? -18.216 -6.232 29.303 1.00 92.88 95 GLU A C 1
ATOM 712 O O . GLU A 1 95 ? -18.151 -7.202 30.053 1.00 92.88 95 GLU A O 1
ATOM 717 N N . ASN A 1 96 ? -19.242 -6.057 28.463 1.00 93.75 96 ASN A N 1
ATOM 718 C CA . ASN A 1 96 ? -20.444 -6.898 28.483 1.00 93.75 96 ASN A CA 1
ATOM 719 C C . ASN A 1 96 ? -20.714 -7.657 27.172 1.00 93.75 96 ASN A C 1
ATOM 721 O O . ASN A 1 96 ? -21.688 -8.403 27.083 1.00 93.75 96 ASN A O 1
ATOM 725 N N . GLY A 1 97 ? -19.877 -7.469 26.146 1.00 92.94 97 GLY A N 1
ATOM 726 C CA . GLY A 1 97 ? -19.982 -8.158 24.858 1.00 92.94 97 GLY A CA 1
ATOM 727 C C . GLY A 1 97 ? -21.136 -7.694 23.963 1.00 92.94 97 GLY A C 1
ATOM 728 O O . GLY A 1 97 ? -21.330 -8.255 22.883 1.00 92.94 97 GLY A O 1
ATOM 729 N N . GLN A 1 98 ? -21.910 -6.679 24.364 1.00 96.69 98 GLN A N 1
ATOM 730 C CA . GLN A 1 98 ? -23.026 -6.178 23.568 1.00 96.69 98 GLN A CA 1
ATOM 731 C C . GLN A 1 98 ? -22.532 -5.648 22.219 1.00 96.69 98 GLN A C 1
ATOM 733 O O . GLN A 1 98 ? -21.605 -4.842 22.151 1.00 96.69 98 GLN A O 1
ATOM 738 N N . ILE A 1 99 ? -23.194 -6.051 21.135 1.00 97.19 99 ILE A N 1
ATOM 739 C CA . ILE A 1 99 ? -22.894 -5.531 19.800 1.00 97.19 99 ILE A CA 1
ATOM 740 C C . ILE A 1 99 ? -23.374 -4.079 19.707 1.00 97.19 99 ILE A C 1
ATOM 742 O O . ILE A 1 99 ? -24.574 -3.786 19.749 1.00 97.19 99 ILE A O 1
ATOM 746 N N . LEU A 1 100 ? -22.418 -3.166 19.548 1.00 96.88 100 LEU A N 1
ATOM 747 C CA . LEU A 1 100 ? -22.664 -1.731 19.502 1.00 96.88 100 LEU A CA 1
ATOM 748 C C . LEU A 1 100 ? -22.937 -1.259 18.080 1.00 96.88 100 LEU A C 1
ATOM 750 O O . LEU A 1 100 ? -23.921 -0.549 17.861 1.00 96.88 100 LEU A O 1
ATOM 754 N N . ALA A 1 101 ? -22.103 -1.664 17.118 1.00 97.50 101 ALA A N 1
ATOM 755 C CA . ALA A 1 101 ? -22.192 -1.169 15.751 1.00 97.50 101 ALA A CA 1
ATOM 756 C C . ALA A 1 101 ? -21.707 -2.167 14.692 1.00 97.50 101 ALA A C 1
ATOM 758 O O . ALA A 1 101 ? -20.816 -2.978 14.942 1.00 97.50 101 ALA A O 1
ATOM 759 N N . LEU A 1 102 ? -22.261 -2.035 13.487 1.00 97.81 102 LEU A N 1
ATOM 760 C CA . LEU A 1 102 ? -21.760 -2.627 12.253 1.00 97.81 102 LEU A CA 1
ATOM 761 C C . LEU A 1 102 ? -21.299 -1.506 11.316 1.00 97.81 102 LEU A C 1
ATOM 763 O O . LEU A 1 102 ? -22.076 -0.616 10.971 1.00 97.81 102 LEU A O 1
ATOM 767 N N . LEU A 1 103 ? -20.035 -1.551 10.911 1.00 97.62 103 LEU A N 1
ATOM 768 C CA . LEU A 1 103 ? -19.388 -0.521 10.104 1.00 97.62 103 LEU A CA 1
ATOM 769 C C . LEU A 1 103 ? -19.052 -1.061 8.713 1.00 97.62 103 LEU A C 1
ATOM 771 O O . LEU A 1 103 ? -18.547 -2.180 8.589 1.00 97.62 103 LEU A O 1
ATOM 775 N N . GLU A 1 104 ? -19.252 -0.244 7.680 1.00 94.75 104 GLU A N 1
ATOM 776 C CA . GLU A 1 104 ? -18.708 -0.503 6.344 1.00 94.75 104 GLU A CA 1
ATOM 777 C C . GLU A 1 104 ? -17.169 -0.522 6.411 1.00 94.75 104 GLU A C 1
ATOM 779 O O . GLU A 1 104 ? -16.517 0.455 6.787 1.00 94.75 104 GLU A O 1
ATOM 784 N N . GLY A 1 105 ? -16.577 -1.679 6.116 1.00 89.12 105 GLY A N 1
ATOM 785 C CA . GLY A 1 105 ? -15.183 -1.967 6.433 1.00 89.12 105 GLY A CA 1
ATOM 786 C C . GLY A 1 105 ? -14.188 -1.595 5.337 1.00 89.12 105 GLY A C 1
ATOM 787 O O . GLY A 1 105 ? -12.998 -1.461 5.642 1.00 89.12 105 GLY A O 1
ATOM 788 N N . SER A 1 106 ? -14.622 -1.440 4.083 1.00 83.75 106 SER A N 1
ATOM 789 C CA . SER A 1 106 ? -13.724 -1.114 2.970 1.00 83.75 106 SER A CA 1
ATOM 790 C C . SER A 1 106 ? -13.258 0.335 3.079 1.00 83.75 106 SER A C 1
ATOM 792 O O . SER A 1 106 ? -12.053 0.594 3.064 1.00 83.75 106 SER A O 1
ATOM 794 N N . THR A 1 107 ? -14.180 1.273 3.312 1.00 83.88 107 THR A N 1
ATOM 795 C CA . THR A 1 107 ? -13.847 2.690 3.530 1.00 83.88 107 THR A CA 1
ATOM 796 C C . THR A 1 107 ? -13.035 2.885 4.807 1.00 83.88 107 THR A C 1
ATOM 798 O O . THR A 1 107 ? -12.018 3.577 4.793 1.00 83.88 107 THR A O 1
ATOM 801 N N . LEU A 1 108 ? -13.422 2.214 5.898 1.00 89.62 108 LEU A N 1
ATOM 802 C CA . LEU A 1 108 ? -12.674 2.243 7.157 1.00 89.62 108 LEU A CA 1
ATOM 803 C C . LEU A 1 108 ? -11.240 1.723 6.982 1.00 89.62 108 LEU A C 1
ATOM 805 O O . LEU A 1 108 ? -10.297 2.299 7.520 1.00 89.62 108 LEU A O 1
ATOM 809 N N . THR A 1 109 ? -11.061 0.646 6.207 1.00 82.88 109 THR A N 1
ATOM 810 C CA . THR A 1 109 ? -9.734 0.081 5.934 1.00 82.88 109 THR A CA 1
ATOM 811 C C . THR A 1 109 ? -8.861 1.057 5.156 1.00 82.88 109 THR A C 1
ATOM 813 O O . THR A 1 109 ? -7.686 1.173 5.495 1.00 82.88 109 THR A O 1
ATOM 816 N N . ALA A 1 110 ? -9.406 1.759 4.162 1.00 77.12 110 ALA A N 1
ATOM 817 C CA . ALA A 1 110 ? -8.658 2.768 3.417 1.00 77.12 110 ALA A CA 1
ATOM 818 C C . ALA A 1 110 ? -8.193 3.914 4.333 1.00 77.12 110 ALA A C 1
ATOM 820 O O . ALA A 1 110 ? -7.002 4.215 4.387 1.00 77.12 110 ALA A O 1
ATOM 821 N N . ILE A 1 111 ? -9.112 4.477 5.126 1.00 81.81 111 ILE A N 1
ATOM 822 C CA . ILE A 1 111 ? -8.832 5.613 6.019 1.00 81.81 111 ILE A CA 1
ATOM 823 C C . ILE A 1 111 ? -7.778 5.249 7.075 1.00 81.81 111 ILE A C 1
ATOM 825 O O . ILE A 1 111 ? -6.771 5.942 7.211 1.00 81.81 111 ILE A O 1
ATOM 829 N N . ARG A 1 112 ? -7.956 4.131 7.793 1.00 84.31 112 ARG A N 1
ATOM 830 C CA . ARG A 1 112 ? -7.025 3.728 8.864 1.00 84.31 112 ARG A CA 1
ATOM 831 C C . ARG A 1 112 ? -5.638 3.351 8.343 1.00 84.31 112 ARG A C 1
ATOM 833 O O . ARG A 1 112 ? -4.666 3.462 9.082 1.00 84.31 112 ARG A O 1
ATOM 840 N N . THR A 1 113 ? -5.543 2.843 7.111 1.00 79.69 113 THR A N 1
ATOM 841 C CA . THR A 1 113 ? -4.245 2.539 6.492 1.00 79.69 113 THR A CA 1
ATOM 842 C C . THR A 1 113 ? -3.487 3.836 6.224 1.00 79.69 113 THR A C 1
ATOM 844 O O . THR A 1 113 ? -2.332 3.925 6.625 1.00 79.69 113 THR A O 1
ATOM 847 N N . GLY A 1 114 ? -4.150 4.852 5.654 1.00 72.25 114 GLY A N 1
ATOM 848 C CA . GLY A 1 114 ? -3.550 6.179 5.473 1.00 72.25 114 GLY A CA 1
ATOM 849 C C . GLY A 1 114 ? -3.109 6.810 6.798 1.00 72.25 114 GLY A C 1
ATOM 850 O O . GLY A 1 114 ? -2.006 7.324 6.907 1.00 72.25 114 GLY A O 1
ATOM 851 N N . ALA A 1 115 ? -3.915 6.666 7.852 1.00 76.88 115 ALA A N 1
ATOM 852 C CA . ALA A 1 115 ? -3.601 7.200 9.178 1.00 76.88 115 ALA A CA 1
ATOM 853 C C . ALA A 1 115 ? -2.492 6.450 9.951 1.00 76.88 115 ALA A C 1
ATOM 855 O O . ALA A 1 115 ? -2.082 6.888 11.026 1.00 76.88 115 ALA A O 1
ATOM 856 N N . GLY A 1 116 ? -2.029 5.294 9.464 1.00 66.06 116 GLY A N 1
ATOM 857 C CA . GLY A 1 116 ? -1.061 4.447 10.164 1.00 66.06 116 GLY A CA 1
ATOM 858 C C . GLY A 1 116 ? 0.355 5.034 10.273 1.00 66.06 116 GLY A C 1
ATOM 859 O O . GLY A 1 116 ? 1.131 4.572 11.109 1.00 66.06 116 GLY A O 1
ATOM 860 N N . GLY A 1 117 ? 0.696 6.053 9.481 1.00 64.38 117 GLY A N 1
ATOM 861 C CA . GLY A 1 117 ? 1.887 6.879 9.681 1.00 64.38 117 GLY A CA 1
ATOM 862 C C . GLY A 1 117 ? 1.561 8.025 10.641 1.00 64.38 117 GLY A C 1
ATOM 863 O O . GLY A 1 117 ? 0.783 8.909 10.311 1.00 64.38 117 GLY A O 1
ATOM 864 N N . GLY A 1 118 ? 2.094 8.028 11.867 1.00 56.72 118 GLY A N 1
ATOM 865 C CA . GLY A 1 118 ? 1.794 9.092 12.842 1.00 56.72 118 GLY A CA 1
ATOM 866 C C . GLY A 1 118 ? 2.194 10.497 12.347 1.00 56.72 118 GLY A C 1
ATOM 867 O O . GLY A 1 118 ? 3.121 10.610 11.568 1.00 56.72 118 GLY A O 1
ATOM 868 N N . ALA A 1 119 ? 1.600 11.586 12.858 1.00 54.84 119 ALA A N 1
ATOM 869 C CA . ALA A 1 119 ? 1.851 12.968 12.394 1.00 54.84 119 ALA A CA 1
ATOM 870 C C . ALA A 1 119 ? 3.332 13.407 12.286 1.00 54.84 119 ALA A C 1
ATOM 872 O O . ALA A 1 119 ? 3.670 14.200 11.418 1.00 54.84 119 ALA A O 1
ATOM 873 N N . GLY A 1 120 ? 4.231 12.920 13.152 1.00 59.50 120 GLY A N 1
ATOM 874 C CA . GLY A 1 120 ? 5.670 13.201 13.024 1.00 59.50 120 GLY A CA 1
ATOM 875 C C . GLY A 1 120 ? 6.303 12.476 11.831 1.00 59.50 120 GLY A C 1
ATOM 876 O O . GLY A 1 120 ? 7.079 13.065 11.084 1.00 59.50 120 GLY A O 1
ATOM 877 N N . THR A 1 121 ? 5.911 11.220 11.624 1.00 69.19 121 THR A N 1
ATOM 878 C CA . THR A 1 121 ? 6.254 10.419 10.445 1.00 69.19 121 THR A CA 1
ATOM 879 C C . THR A 1 121 ? 5.637 11.022 9.191 1.00 69.19 121 THR A C 1
ATOM 881 O O . THR A 1 121 ? 6.332 11.188 8.201 1.00 69.19 121 THR A O 1
ATOM 884 N N . GLU A 1 122 ? 4.379 11.439 9.260 1.00 71.81 122 GLU A N 1
ATOM 885 C CA . GLU A 1 122 ? 3.655 12.091 8.175 1.00 71.81 122 GLU A CA 1
ATOM 886 C C . GLU A 1 122 ? 4.320 13.411 7.778 1.00 71.81 122 GLU A C 1
ATOM 888 O O . GLU A 1 122 ? 4.621 13.636 6.613 1.00 71.81 122 GLU A O 1
ATOM 893 N N . ASN A 1 123 ? 4.680 14.256 8.747 1.00 71.62 123 ASN A N 1
ATOM 894 C CA . ASN A 1 123 ? 5.419 15.489 8.481 1.00 71.62 123 ASN A CA 1
ATOM 895 C C . ASN A 1 123 ? 6.788 15.213 7.846 1.00 71.62 123 ASN A C 1
ATOM 897 O O . ASN A 1 123 ? 7.216 15.965 6.966 1.00 71.62 123 ASN A O 1
ATOM 901 N N . ALA A 1 124 ? 7.477 14.149 8.268 1.00 78.38 124 ALA A N 1
ATOM 902 C CA . ALA A 1 124 ? 8.740 13.735 7.668 1.00 78.38 124 ALA A CA 1
ATOM 903 C C . ALA A 1 124 ? 8.545 13.215 6.233 1.00 78.38 124 ALA A C 1
ATOM 905 O O . ALA A 1 124 ? 9.300 13.615 5.347 1.00 78.38 124 ALA A O 1
ATOM 906 N N . ILE A 1 125 ? 7.508 12.408 5.982 1.00 83.88 125 ILE A N 1
ATOM 907 C CA . ILE A 1 125 ? 7.144 11.908 4.650 1.00 83.88 125 ILE A CA 1
ATOM 908 C C . ILE A 1 125 ? 6.785 13.078 3.736 1.00 83.88 125 ILE A C 1
ATOM 910 O O . ILE A 1 125 ? 7.399 13.239 2.687 1.00 83.88 125 ILE A O 1
ATOM 914 N N . ILE A 1 126 ? 5.883 13.966 4.156 1.00 86.75 126 ILE A N 1
ATOM 915 C CA . ILE A 1 126 ? 5.501 15.160 3.394 1.00 86.75 126 ILE A CA 1
ATOM 916 C C . ILE A 1 126 ? 6.728 16.038 3.115 1.00 86.75 126 ILE A C 1
ATOM 918 O O . ILE A 1 126 ? 6.878 16.557 2.007 1.00 86.75 126 ILE A O 1
ATOM 922 N N . SER A 1 127 ? 7.632 16.206 4.086 1.00 88.00 127 SER A N 1
ATOM 923 C CA . SER A 1 127 ? 8.880 16.957 3.892 1.00 88.00 127 SER A CA 1
ATOM 924 C C . SER A 1 127 ? 9.793 16.294 2.861 1.00 88.00 127 SER A C 1
ATOM 926 O O . SER A 1 127 ? 10.328 16.991 1.996 1.00 88.00 127 SER A O 1
ATOM 928 N N . ALA A 1 128 ? 9.919 14.966 2.900 1.00 92.94 128 ALA A N 1
ATOM 929 C CA . ALA A 1 128 ? 10.666 14.193 1.917 1.00 92.94 128 ALA A CA 1
ATOM 930 C C . ALA A 1 128 ? 10.036 14.303 0.521 1.00 92.94 128 ALA A C 1
ATOM 932 O O . ALA A 1 128 ? 10.731 14.663 -0.422 1.00 92.94 128 ALA A O 1
ATOM 933 N N . LEU A 1 129 ? 8.720 14.117 0.381 1.00 94.25 129 LEU A N 1
ATOM 934 C CA . LEU A 1 129 ? 8.007 14.261 -0.893 1.00 94.25 129 LEU A CA 1
ATOM 935 C C . LEU A 1 129 ? 8.114 15.683 -1.455 1.00 94.25 129 LEU A C 1
ATOM 937 O O . LEU A 1 129 ? 8.332 15.867 -2.650 1.00 94.25 129 LEU A O 1
ATOM 941 N N . ASN A 1 130 ? 8.031 16.707 -0.599 1.00 95.25 130 ASN A N 1
ATOM 942 C CA . ASN A 1 130 ? 8.262 18.098 -0.999 1.00 95.25 130 ASN A CA 1
ATOM 943 C C . ASN A 1 130 ? 9.691 18.330 -1.496 1.00 95.25 130 ASN A C 1
ATOM 945 O O . ASN A 1 130 ? 9.904 19.178 -2.364 1.00 95.25 130 ASN A O 1
ATOM 949 N N . TRP A 1 131 ? 10.676 17.660 -0.899 1.00 96.25 131 TRP A N 1
ATOM 950 C CA . TRP A 1 131 ? 12.059 17.740 -1.345 1.00 96.25 131 TRP A CA 1
ATOM 951 C C . TRP A 1 131 ? 12.236 17.005 -2.675 1.00 96.25 131 TRP A C 1
ATOM 953 O O . TRP A 1 131 ? 12.728 17.617 -3.617 1.00 96.25 131 TRP A O 1
ATOM 963 N N . ILE A 1 132 ? 11.742 15.767 -2.793 1.00 96.38 132 ILE A N 1
ATOM 964 C CA . ILE A 1 132 ? 11.786 14.969 -4.027 1.00 96.38 132 ILE A CA 1
ATOM 965 C C . ILE A 1 132 ? 11.134 15.746 -5.172 1.00 96.38 132 ILE A C 1
ATOM 967 O O . ILE A 1 132 ? 11.750 15.905 -6.221 1.00 96.38 132 ILE A O 1
ATOM 971 N N . ALA A 1 133 ? 9.943 16.315 -4.968 1.00 96.94 133 ALA A N 1
ATOM 972 C CA . ALA A 1 133 ? 9.255 17.109 -5.987 1.00 96.94 133 ALA A CA 1
ATOM 973 C C . ALA A 1 133 ? 10.094 18.304 -6.478 1.00 96.94 133 ALA A C 1
ATOM 975 O O . ALA A 1 133 ? 10.084 18.615 -7.665 1.00 96.94 133 ALA A O 1
ATOM 976 N N . ARG A 1 134 ? 10.862 18.948 -5.587 1.00 96.25 134 ARG A N 1
ATOM 977 C CA . ARG A 1 134 ? 11.765 20.058 -5.939 1.00 96.25 134 ARG A CA 1
ATOM 978 C C . ARG A 1 134 ? 13.008 19.621 -6.714 1.00 96.25 134 ARG A C 1
ATOM 980 O O . ARG A 1 134 ? 13.616 20.462 -7.364 1.00 96.25 134 ARG A O 1
ATOM 987 N N . GLN A 1 135 ? 13.392 18.348 -6.636 1.00 97.00 135 GLN A N 1
ATOM 988 C CA . GLN A 1 135 ? 14.537 17.799 -7.369 1.00 97.00 135 GLN A CA 1
ATOM 989 C C . GLN A 1 135 ? 14.178 17.310 -8.783 1.00 97.00 135 GLN A C 1
ATOM 991 O O . GLN A 1 135 ? 15.058 16.803 -9.476 1.00 97.00 135 GLN A O 1
ATOM 996 N N . GLN A 1 136 ? 12.912 17.415 -9.212 1.00 98.06 136 GLN A N 1
ATOM 997 C CA . GLN A 1 136 ? 12.510 16.982 -10.551 1.00 98.06 136 GLN A CA 1
ATOM 998 C C . GLN A 1 136 ? 13.137 17.889 -11.621 1.00 98.06 136 GLN A C 1
ATOM 1000 O O . GLN A 1 136 ? 13.056 19.118 -11.548 1.00 98.06 136 GLN A O 1
ATOM 1005 N N . ASN A 1 137 ? 13.747 17.278 -12.632 1.00 97.12 137 ASN A N 1
ATOM 1006 C CA . ASN A 1 137 ? 14.306 17.969 -13.785 1.00 97.12 137 ASN A CA 1
ATOM 1007 C C . ASN A 1 137 ? 13.192 18.537 -14.683 1.00 97.12 137 ASN A C 1
ATOM 1009 O O . ASN A 1 137 ? 12.029 18.135 -14.619 1.00 97.12 137 ASN A O 1
ATOM 1013 N N . LYS A 1 138 ? 13.555 19.463 -15.581 1.00 94.94 138 LYS A N 1
ATOM 1014 C CA . LYS A 1 138 ? 12.600 20.106 -16.506 1.00 94.94 138 LYS A CA 1
ATOM 1015 C C . LYS A 1 138 ? 11.909 19.128 -17.461 1.00 94.94 138 LYS A C 1
ATOM 1017 O O . LYS A 1 138 ? 10.802 19.412 -17.902 1.00 94.94 138 LYS A O 1
ATOM 1022 N N . ASP A 1 139 ? 12.560 18.015 -17.783 1.00 92.75 139 ASP A N 1
ATOM 1023 C CA . ASP A 1 139 ? 12.031 16.950 -18.642 1.00 92.75 139 ASP A CA 1
ATOM 1024 C C . ASP A 1 139 ? 11.155 15.936 -17.884 1.00 92.75 139 ASP A C 1
ATOM 1026 O O . ASP A 1 139 ? 10.659 14.988 -18.482 1.00 92.75 139 ASP A O 1
ATOM 1030 N N . GLY A 1 140 ? 10.957 16.124 -16.575 1.00 94.81 140 GLY A N 1
ATOM 1031 C CA . GLY A 1 140 ? 10.169 15.232 -15.727 1.00 94.81 140 GLY A CA 1
ATOM 1032 C C . GLY A 1 140 ? 10.963 14.111 -15.056 1.00 94.81 140 GLY A C 1
ATOM 1033 O O . GLY A 1 140 ? 10.410 13.441 -14.183 1.00 94.81 140 GLY A O 1
ATOM 1034 N N . SER A 1 141 ? 12.241 13.932 -15.397 1.00 96.06 141 SER A N 1
ATOM 1035 C CA . SER A 1 141 ? 13.102 12.922 -14.775 1.00 96.06 141 SER A CA 1
ATOM 1036 C C . SER A 1 141 ? 13.598 13.324 -13.385 1.00 96.06 141 SER A C 1
ATOM 1038 O O . SER A 1 141 ? 13.545 14.492 -12.992 1.00 96.06 141 SER A O 1
ATOM 1040 N N . TRP A 1 142 ? 14.151 12.360 -12.652 1.00 96.75 142 TRP A N 1
ATOM 1041 C CA . TRP A 1 142 ? 14.936 12.605 -11.441 1.00 96.75 142 TRP A CA 1
ATOM 1042 C C . TRP A 1 142 ? 16.385 12.161 -11.601 1.00 96.75 142 TRP A C 1
ATOM 1044 O O . TRP A 1 142 ? 16.693 11.201 -12.303 1.00 96.75 142 TRP A O 1
ATOM 1054 N N . GLY A 1 143 ? 17.277 12.839 -10.877 1.00 92.12 143 GLY A N 1
ATOM 1055 C CA . GLY A 1 143 ? 18.703 12.521 -10.849 1.00 92.12 143 GLY A CA 1
ATOM 1056 C C . GLY A 1 143 ? 19.483 13.053 -12.055 1.00 92.12 143 GLY A C 1
ATOM 1057 O O . GLY A 1 143 ? 18.926 13.562 -13.025 1.00 92.12 143 GLY A O 1
ATOM 1058 N N . GLN A 1 144 ? 20.810 12.960 -11.959 1.00 87.69 144 GLN A N 1
ATOM 1059 C CA . GLN A 1 144 ? 21.753 13.350 -13.024 1.00 87.69 144 GLN A CA 1
ATOM 1060 C C . GLN A 1 144 ? 22.350 12.135 -13.750 1.00 87.69 144 GLN A C 1
ATOM 1062 O O . GLN A 1 144 ? 22.869 12.249 -14.854 1.00 87.69 144 GLN A O 1
ATOM 1067 N N . LYS A 1 145 ? 22.292 10.963 -13.112 1.00 86.38 145 LYS A N 1
ATOM 1068 C CA . LYS A 1 145 ? 22.698 9.661 -13.644 1.00 86.38 145 LYS A CA 1
ATOM 1069 C C . LYS A 1 145 ? 21.616 8.652 -13.295 1.00 86.38 145 LYS A C 1
ATOM 1071 O O . LYS A 1 14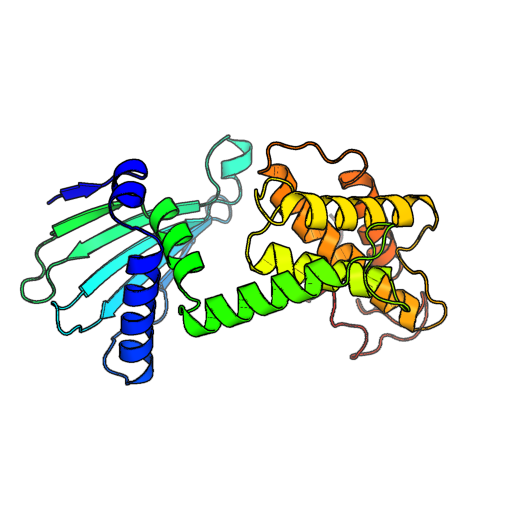5 ? 20.938 8.822 -12.282 1.00 86.38 145 LYS A O 1
ATOM 1076 N N . TYR A 1 146 ? 21.494 7.619 -14.119 1.00 87.81 146 TYR A N 1
ATOM 1077 C CA . TYR A 1 146 ? 20.508 6.557 -13.950 1.00 87.81 146 TYR A CA 1
ATOM 1078 C C . TYR A 1 146 ? 19.067 7.077 -13.889 1.00 87.81 146 TYR A C 1
ATOM 1080 O O . TYR A 1 146 ? 18.292 6.731 -12.998 1.00 87.81 146 TYR A O 1
ATOM 1088 N N . GLN A 1 147 ? 18.732 7.993 -14.801 1.00 92.00 147 GLN A N 1
ATOM 1089 C CA . GLN A 1 147 ? 17.512 8.795 -14.717 1.00 92.00 147 GLN A CA 1
ATOM 1090 C C . GLN A 1 147 ? 16.237 7.945 -14.740 1.00 92.00 147 GLN A C 1
ATOM 1092 O O . GLN A 1 147 ? 15.276 8.304 -14.060 1.00 92.00 147 GLN A O 1
ATOM 1097 N N . SER A 1 148 ? 16.220 6.801 -15.432 1.00 90.81 148 SER A N 1
ATOM 1098 C CA . SER A 1 148 ? 15.059 5.903 -15.419 1.00 90.81 148 SER A CA 1
ATOM 1099 C C . SER A 1 148 ? 14.867 5.248 -14.049 1.00 90.81 148 SER A C 1
ATOM 1101 O O . SER A 1 148 ? 13.763 5.306 -13.506 1.00 90.81 148 SER A O 1
ATOM 1103 N N . ALA A 1 149 ? 15.939 4.735 -13.428 1.00 90.38 149 ALA A N 1
ATOM 1104 C CA . ALA A 1 149 ? 15.886 4.209 -12.056 1.00 90.38 149 ALA A CA 1
ATOM 1105 C C . ALA A 1 149 ? 15.440 5.277 -11.058 1.00 90.38 149 ALA A C 1
ATOM 1107 O O . ALA A 1 149 ? 14.524 5.064 -10.269 1.00 90.38 149 ALA A O 1
ATOM 1108 N N . MET A 1 150 ? 16.093 6.440 -11.086 1.00 95.31 150 MET A N 1
ATOM 1109 C CA . MET A 1 150 ? 15.822 7.510 -10.129 1.00 95.31 150 MET A CA 1
ATOM 1110 C C . MET A 1 150 ? 14.392 8.035 -10.270 1.00 95.31 150 MET A C 1
ATOM 1112 O O . MET A 1 150 ? 13.738 8.307 -9.263 1.00 95.31 150 MET A O 1
ATOM 1116 N N . THR A 1 151 ? 13.882 8.120 -11.501 1.00 96.06 151 THR A N 1
ATOM 1117 C CA . THR A 1 151 ? 12.478 8.463 -11.761 1.00 96.06 151 THR A CA 1
ATOM 1118 C C . THR A 1 151 ? 11.538 7.383 -11.240 1.00 96.06 151 THR A C 1
ATOM 1120 O O . THR A 1 151 ? 10.558 7.713 -10.578 1.00 96.06 151 THR A O 1
ATOM 1123 N N . GLY A 1 152 ? 11.852 6.103 -11.458 1.00 94.19 152 GLY A N 1
ATOM 1124 C CA . GLY A 1 152 ? 11.072 4.993 -10.913 1.00 94.19 152 GLY A CA 1
ATOM 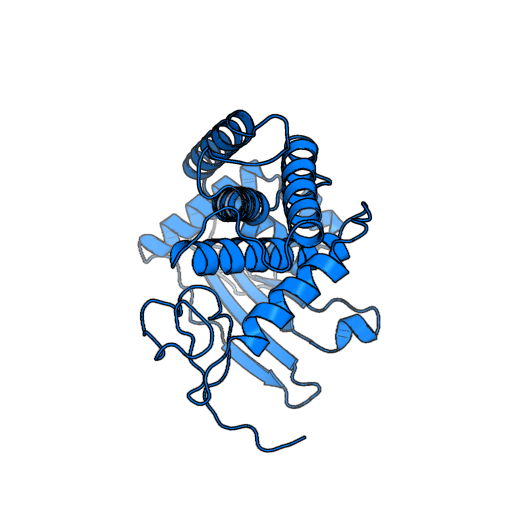1125 C C . GLY A 1 152 ? 10.998 5.015 -9.382 1.00 94.19 152 GLY A C 1
ATOM 1126 O O . GLY A 1 152 ? 9.906 4.972 -8.825 1.00 94.19 152 GLY A O 1
ATOM 1127 N N . LEU A 1 153 ? 12.126 5.195 -8.685 1.00 95.06 153 LEU A N 1
ATOM 1128 C CA . LEU A 1 153 ? 12.158 5.308 -7.218 1.00 95.06 153 LEU A CA 1
ATOM 1129 C C . LEU A 1 153 ? 11.385 6.528 -6.698 1.00 95.06 153 LEU A C 1
ATOM 1131 O O . LEU A 1 153 ? 10.669 6.434 -5.696 1.00 95.06 153 LEU A O 1
ATOM 1135 N N . ALA A 1 154 ? 11.514 7.676 -7.372 1.00 96.69 154 ALA A N 1
ATOM 1136 C CA . ALA A 1 154 ? 10.769 8.878 -7.016 1.00 96.69 154 ALA A CA 1
ATOM 1137 C C . ALA A 1 154 ? 9.259 8.646 -7.161 1.00 96.69 154 ALA A C 1
ATOM 1139 O O . ALA A 1 154 ? 8.507 8.932 -6.229 1.00 96.69 154 ALA A O 1
ATOM 1140 N N . LEU A 1 155 ? 8.822 8.065 -8.284 1.00 94.75 155 LEU A N 1
ATOM 1141 C CA . LEU A 1 155 ? 7.424 7.706 -8.514 1.00 94.75 155 LEU A CA 1
ATOM 1142 C C . LEU A 1 155 ? 6.913 6.741 -7.445 1.00 94.75 155 LEU A C 1
ATOM 1144 O O . LEU A 1 155 ? 5.898 7.032 -6.826 1.00 94.75 155 LEU A O 1
ATOM 1148 N N . LEU A 1 156 ? 7.636 5.659 -7.150 1.00 93.81 156 LEU A N 1
ATOM 1149 C CA . LEU A 1 156 ? 7.257 4.704 -6.103 1.00 93.81 156 LEU A CA 1
ATOM 1150 C C . LEU A 1 156 ? 7.096 5.364 -4.728 1.00 93.81 156 LEU A C 1
ATOM 1152 O O . LEU A 1 156 ? 6.201 4.993 -3.975 1.00 93.81 156 LEU A O 1
ATOM 1156 N N . SER A 1 157 ? 7.906 6.379 -4.417 1.00 93.38 157 SER A N 1
ATOM 1157 C CA . SER A 1 157 ? 7.770 7.145 -3.171 1.00 93.38 157 SER A CA 1
ATOM 1158 C C . SER A 1 157 ? 6.453 7.930 -3.120 1.00 93.38 157 SER A C 1
ATOM 1160 O O . SER A 1 157 ? 5.773 7.927 -2.094 1.00 93.38 157 SER A O 1
ATOM 1162 N N . PHE A 1 158 ? 6.060 8.570 -4.227 1.00 91.44 158 PHE A N 1
ATOM 1163 C CA . PHE A 1 158 ? 4.767 9.256 -4.335 1.00 91.44 158 PHE A CA 1
ATOM 1164 C C . PHE A 1 158 ? 3.597 8.265 -4.285 1.00 91.44 158 PHE A C 1
ATOM 1166 O O . PHE A 1 158 ? 2.668 8.452 -3.501 1.00 91.44 158 PHE A O 1
ATOM 1173 N N . LEU A 1 159 ? 3.666 7.178 -5.056 1.00 85.69 159 LEU A N 1
ATOM 1174 C CA . LEU A 1 159 ? 2.620 6.153 -5.101 1.00 85.69 159 LEU A CA 1
ATOM 1175 C C . LEU A 1 159 ? 2.451 5.446 -3.749 1.00 85.69 159 LEU A C 1
ATOM 1177 O O . LEU A 1 159 ? 1.324 5.171 -3.346 1.00 85.69 159 LEU A O 1
ATOM 1181 N N . GLY A 1 160 ? 3.542 5.211 -3.012 1.00 82.12 160 GLY A N 1
ATOM 1182 C CA . GLY A 1 160 ? 3.507 4.647 -1.659 1.00 82.12 160 GLY A CA 1
ATOM 1183 C C . GLY A 1 160 ? 2.780 5.543 -0.650 1.00 82.12 160 GLY A C 1
ATOM 1184 O O . GLY A 1 160 ? 2.142 5.043 0.273 1.00 82.12 160 GLY A O 1
ATOM 1185 N N . HIS A 1 161 ? 2.796 6.860 -0.871 1.00 83.06 161 HIS A N 1
ATOM 1186 C CA . HIS A 1 161 ? 1.978 7.839 -0.148 1.00 83.06 161 HIS A CA 1
ATOM 1187 C C . HIS A 1 161 ? 0.572 8.020 -0.758 1.00 83.06 161 HIS A C 1
ATOM 1189 O O . HIS A 1 161 ? -0.174 8.919 -0.380 1.00 83.06 161 HIS A O 1
ATOM 1195 N N . CYS A 1 162 ? 0.184 7.161 -1.704 1.00 80.25 162 CYS A N 1
ATOM 1196 C CA . CYS A 1 162 ? -1.070 7.233 -2.457 1.00 80.25 162 CYS A CA 1
ATOM 1197 C C . CYS A 1 162 ? -1.231 8.514 -3.299 1.00 80.25 162 CYS A C 1
ATOM 1199 O O . CYS A 1 162 ? -2.354 8.892 -3.638 1.00 80.25 162 CYS A O 1
ATOM 1201 N N . GLU A 1 163 ? -0.132 9.174 -3.671 1.00 82.81 163 GLU A N 1
ATOM 1202 C CA . GLU A 1 163 ? -0.163 10.320 -4.578 1.00 82.81 163 GLU A CA 1
ATOM 1203 C C . GLU A 1 163 ? -0.214 9.850 -6.028 1.00 82.81 163 GLU A C 1
ATOM 1205 O O . GLU A 1 163 ? 0.588 9.029 -6.462 1.00 82.81 163 GLU A O 1
ATOM 1210 N N . THR A 1 164 ? -1.150 10.389 -6.802 1.00 85.75 164 THR A N 1
ATOM 1211 C CA . THR A 1 164 ? -1.426 9.961 -8.180 1.00 85.75 164 THR A CA 1
ATOM 1212 C C . THR A 1 164 ? -1.415 11.166 -9.119 1.00 85.75 164 THR A C 1
ATOM 1214 O O . THR A 1 164 ? -1.399 12.303 -8.646 1.00 85.75 164 THR A O 1
ATOM 1217 N N . PRO A 1 165 ? -1.505 10.985 -10.451 1.00 85.12 165 PRO A N 1
ATOM 1218 C CA . PRO A 1 165 ? -1.667 12.112 -11.372 1.00 85.12 165 PRO A CA 1
ATOM 1219 C C . PRO A 1 165 ? -2.911 12.976 -11.115 1.00 85.12 165 PRO A C 1
ATOM 1221 O O . PRO A 1 165 ? -2.999 14.093 -11.631 1.00 85.12 165 PRO A O 1
ATOM 1224 N N . ASP A 1 166 ? -3.882 12.467 -10.354 1.00 81.50 166 ASP A N 1
ATOM 1225 C CA . ASP A 1 166 ? -5.098 13.181 -9.958 1.00 81.50 166 ASP A CA 1
ATOM 1226 C C . ASP A 1 166 ? -4.941 13.954 -8.635 1.00 81.50 166 ASP A C 1
ATOM 1228 O O . ASP A 1 166 ? -5.838 14.712 -8.268 1.00 81.50 166 ASP A O 1
ATOM 1232 N N . SER A 1 167 ? -3.812 13.808 -7.934 1.00 80.00 167 SER A N 1
ATOM 1233 C CA . SER A 1 167 ? -3.537 14.527 -6.690 1.00 80.00 167 SER A CA 1
ATOM 1234 C C . SER A 1 167 ? -3.437 16.037 -6.903 1.00 80.00 167 SER A C 1
ATOM 1236 O O . SER A 1 167 ? -2.741 16.504 -7.803 1.00 80.00 167 SER A O 1
ATOM 1238 N N . GLU A 1 168 ? -4.057 16.814 -6.013 1.00 82.75 168 GLU A N 1
ATOM 1239 C CA . GLU A 1 168 ? -4.071 18.282 -6.082 1.00 82.75 168 GLU A CA 1
ATOM 1240 C C . GLU A 1 168 ? -2.662 18.884 -6.001 1.00 82.75 168 GLU A C 1
ATOM 1242 O O . GLU A 1 168 ? -2.310 19.771 -6.774 1.00 82.75 168 GLU A O 1
ATOM 1247 N N . LYS A 1 169 ? -1.833 18.372 -5.085 1.00 86.69 169 LYS A N 1
ATOM 1248 C CA . LYS A 1 169 ? -0.510 18.937 -4.802 1.00 86.69 169 LYS A CA 1
ATOM 1249 C C . LYS A 1 169 ? 0.608 18.344 -5.658 1.00 86.69 169 LYS A C 1
ATOM 1251 O O . LYS A 1 169 ? 1.454 19.081 -6.155 1.00 86.69 169 LYS A O 1
ATOM 1256 N N . TYR A 1 170 ? 0.646 17.019 -5.792 1.00 92.06 170 TYR A N 1
ATOM 1257 C CA . TYR A 1 170 ? 1.749 16.312 -6.454 1.00 92.06 170 TYR A CA 1
ATOM 1258 C C . TYR A 1 170 ? 1.385 15.768 -7.839 1.00 92.06 170 TYR A C 1
ATOM 1260 O O . TYR A 1 170 ? 2.259 15.230 -8.516 1.00 92.06 170 TYR A O 1
ATOM 1268 N N . GLY A 1 171 ? 0.136 15.914 -8.293 1.00 89.25 171 GLY A N 1
ATOM 1269 C CA . GLY A 1 171 ? -0.336 15.248 -9.508 1.00 89.25 171 GLY A CA 1
ATOM 1270 C C . GLY A 1 171 ? 0.419 15.645 -10.770 1.00 89.25 171 GLY A C 1
ATOM 1271 O O . GLY A 1 171 ? 0.726 14.785 -11.590 1.00 89.25 171 GLY A O 1
ATOM 1272 N N . ASP A 1 172 ? 0.799 16.916 -10.901 1.00 92.81 172 ASP A N 1
ATOM 1273 C CA . ASP A 1 172 ? 1.621 17.390 -12.020 1.00 92.81 172 ASP A CA 1
ATOM 1274 C C . ASP A 1 172 ? 3.047 16.806 -11.979 1.00 92.81 172 ASP A C 1
ATOM 1276 O O . ASP A 1 172 ? 3.557 16.302 -12.980 1.00 92.81 172 ASP A O 1
ATOM 1280 N N . THR A 1 173 ? 3.660 16.768 -10.792 1.00 95.75 173 THR A N 1
ATOM 1281 C CA . THR A 1 173 ? 4.974 16.147 -10.559 1.00 95.75 173 THR A CA 1
ATOM 1282 C C . THR A 1 173 ? 4.970 14.663 -10.929 1.00 95.75 173 THR A C 1
ATOM 1284 O O . THR A 1 173 ? 5.842 14.211 -11.675 1.00 95.75 173 THR A O 1
ATOM 1287 N N . VAL A 1 174 ? 3.969 13.914 -10.453 1.00 93.25 174 VAL A N 1
ATOM 1288 C CA . VAL A 1 174 ? 3.799 12.482 -10.746 1.00 93.25 174 VAL A CA 1
ATOM 1289 C C . VAL A 1 174 ? 3.547 12.265 -12.239 1.00 93.25 174 VAL A C 1
ATOM 1291 O O . VAL A 1 174 ? 4.198 11.420 -12.852 1.00 93.25 174 VAL A O 1
ATOM 1294 N N . MET A 1 175 ? 2.668 13.064 -12.853 1.00 92.56 175 MET A N 1
ATOM 1295 C CA . MET A 1 175 ? 2.361 12.977 -14.284 1.00 92.56 175 MET A CA 1
ATOM 1296 C C . MET A 1 175 ? 3.613 13.147 -15.147 1.00 92.56 175 MET A C 1
ATOM 1298 O O . MET A 1 175 ? 3.860 12.332 -16.033 1.00 92.56 175 MET A O 1
ATOM 1302 N N . ARG A 1 176 ? 4.436 14.167 -14.875 1.00 95.25 176 ARG A N 1
ATOM 1303 C CA . ARG A 1 176 ? 5.681 14.394 -15.625 1.00 95.25 176 ARG A CA 1
ATOM 1304 C C . ARG A 1 176 ? 6.656 13.221 -15.519 1.00 95.25 176 ARG A C 1
ATOM 1306 O O . ARG A 1 176 ? 7.263 12.859 -16.521 1.00 95.25 176 ARG A O 1
ATOM 1313 N N . GLY A 1 177 ? 6.766 12.601 -14.344 1.00 95.06 177 GLY A N 1
ATOM 1314 C CA . GLY A 1 177 ? 7.608 11.418 -14.148 1.00 95.06 177 GLY A CA 1
ATOM 1315 C C . GLY A 1 177 ? 7.149 10.215 -14.964 1.00 95.06 177 GLY A C 1
ATOM 1316 O O . GLY A 1 177 ? 7.956 9.541 -15.601 1.00 95.06 177 GLY A O 1
ATOM 1317 N N . ILE A 1 178 ? 5.838 9.971 -14.983 1.00 92.94 178 ILE A N 1
ATOM 1318 C CA . ILE A 1 178 ? 5.239 8.894 -15.777 1.00 92.94 178 ILE A CA 1
ATOM 1319 C C . ILE A 1 178 ? 5.481 9.134 -17.266 1.00 92.94 178 ILE A C 1
ATOM 1321 O O . ILE A 1 178 ? 5.932 8.234 -17.971 1.00 92.94 178 ILE A O 1
ATOM 1325 N N . LEU A 1 179 ? 5.204 10.351 -17.741 1.00 91.75 179 LEU A N 1
ATOM 1326 C CA . LEU A 1 179 ? 5.395 10.710 -19.144 1.00 91.75 179 LEU A CA 1
ATOM 1327 C C . LEU A 1 179 ? 6.857 10.573 -19.570 1.00 91.75 179 LEU A C 1
ATOM 1329 O O . LEU A 1 179 ? 7.102 10.072 -20.663 1.00 91.75 179 LEU A O 1
ATOM 1333 N N . TYR A 1 180 ? 7.806 10.932 -18.700 1.00 93.50 180 TYR A N 1
ATOM 1334 C CA . TYR A 1 180 ? 9.226 10.710 -18.954 1.00 93.50 180 TYR A CA 1
ATOM 1335 C C . TYR A 1 180 ? 9.529 9.225 -19.192 1.00 93.50 180 TYR A C 1
ATOM 1337 O O . TYR A 1 180 ? 10.123 8.886 -20.211 1.00 93.50 180 TYR A O 1
ATOM 1345 N N . LEU A 1 181 ? 9.086 8.324 -18.305 1.00 91.62 181 LEU A N 1
ATOM 1346 C CA . LEU A 1 181 ? 9.331 6.887 -18.476 1.00 91.62 181 LEU A CA 1
ATOM 1347 C C . LEU A 1 181 ? 8.646 6.328 -19.732 1.00 91.62 181 LEU A C 1
ATOM 1349 O O . LEU A 1 181 ? 9.279 5.595 -20.489 1.00 91.62 181 LEU A O 1
ATOM 1353 N N . ILE A 1 182 ? 7.398 6.721 -20.013 1.00 89.81 182 ILE A N 1
ATOM 1354 C CA . ILE A 1 182 ? 6.711 6.341 -21.261 1.00 89.81 182 ILE A CA 1
ATOM 1355 C C . ILE A 1 182 ? 7.510 6.824 -22.477 1.00 89.81 182 ILE A C 1
ATOM 1357 O O . ILE A 1 182 ? 7.660 6.089 -23.450 1.00 89.81 182 ILE A O 1
ATOM 1361 N N . GLU A 1 183 ? 8.043 8.043 -22.452 1.00 88.75 183 GLU A N 1
ATOM 1362 C CA . GLU A 1 183 ? 8.868 8.550 -23.545 1.00 88.75 183 GLU A CA 1
ATOM 1363 C C . GLU A 1 183 ? 10.184 7.770 -23.681 1.00 88.75 183 GLU A C 1
ATOM 1365 O O . GLU A 1 183 ? 10.588 7.463 -24.803 1.00 88.75 183 GLU A O 1
ATOM 1370 N N . GLN A 1 184 ? 10.811 7.374 -22.568 1.00 85.38 184 GLN A N 1
ATOM 1371 C CA . GLN A 1 184 ? 12.002 6.520 -22.600 1.00 85.38 184 GLN A CA 1
ATOM 1372 C C . GLN A 1 184 ? 11.721 5.165 -23.263 1.00 85.38 184 GLN A C 1
ATOM 1374 O O . GLN A 1 184 ? 12.510 4.763 -24.117 1.00 85.38 184 GLN A O 1
ATOM 1379 N N . SER A 1 185 ? 10.575 4.526 -22.980 1.00 81.12 185 SER A N 1
ATOM 1380 C CA . SER A 1 185 ? 10.181 3.257 -23.634 1.00 81.12 185 SER A CA 1
ATOM 1381 C C . SER A 1 185 ? 10.091 3.348 -25.157 1.00 81.12 185 SER A C 1
ATOM 1383 O O . SER A 1 185 ? 10.263 2.363 -25.861 1.00 81.12 185 SER A O 1
ATOM 1385 N N . LYS A 1 186 ? 9.800 4.541 -25.686 1.00 80.12 186 LYS A N 1
ATOM 1386 C CA . LYS A 1 186 ? 9.666 4.762 -27.131 1.00 80.12 186 LYS A CA 1
ATOM 1387 C C . LYS A 1 186 ? 11.002 5.047 -27.804 1.00 80.12 186 LYS A C 1
ATOM 1389 O O . LYS A 1 186 ? 11.111 4.909 -29.017 1.00 80.12 186 LYS A O 1
ATOM 1394 N N . ARG A 1 187 ? 11.992 5.519 -27.042 1.00 73.81 187 ARG A N 1
ATOM 1395 C CA . ARG A 1 187 ? 13.317 5.895 -27.555 1.00 73.81 187 ARG A CA 1
ATOM 1396 C C . ARG A 1 187 ? 14.287 4.719 -27.573 1.00 73.81 187 ARG A C 1
ATOM 1398 O O . ARG A 1 187 ? 15.164 4.688 -28.431 1.00 73.81 187 ARG A O 1
ATOM 1405 N N . LYS A 1 188 ? 14.158 3.793 -26.625 1.00 62.50 188 LYS A N 1
ATOM 1406 C CA . LYS A 1 188 ? 14.994 2.597 -26.496 1.00 62.50 188 LYS A CA 1
ATOM 1407 C C . LYS A 1 188 ? 14.112 1.399 -26.160 1.00 62.50 188 LYS A C 1
ATOM 1409 O O . LYS A 1 188 ? 13.157 1.551 -25.410 1.00 62.50 188 LYS A O 1
ATOM 1414 N N . GLU A 1 189 ? 14.489 0.216 -26.645 1.00 63.62 189 GLU A N 1
ATOM 1415 C CA . GLU A 1 189 ? 13.808 -1.052 -26.321 1.00 63.62 189 GLU A CA 1
ATOM 1416 C C . GLU A 1 189 ? 13.850 -1.371 -24.813 1.00 63.62 189 GLU A C 1
ATOM 1418 O O . GLU A 1 189 ? 12.992 -2.081 -24.306 1.00 63.62 189 GLU A O 1
ATOM 1423 N N . ILE A 1 190 ? 14.793 -0.777 -24.066 1.00 67.44 190 ILE A N 1
ATOM 1424 C CA . ILE A 1 190 ? 14.909 -0.905 -22.608 1.00 67.44 190 ILE A CA 1
ATOM 1425 C C . ILE A 1 190 ? 14.806 0.457 -21.901 1.00 67.44 190 ILE A C 1
ATOM 1427 O O . ILE A 1 190 ? 15.365 1.452 -22.364 1.00 67.44 190 ILE A O 1
ATOM 1431 N N . PHE A 1 191 ? 14.178 0.495 -20.718 1.00 65.56 191 PHE A N 1
ATOM 1432 C CA . PHE A 1 191 ? 14.128 1.659 -19.816 1.00 65.56 191 PHE A CA 1
ATOM 1433 C C . PHE A 1 191 ? 15.474 2.004 -19.147 1.00 65.56 191 PHE A C 1
ATOM 1435 O O . PHE A 1 191 ? 15.534 2.215 -17.939 1.00 65.56 191 PHE A O 1
ATOM 1442 N N . ALA A 1 192 ? 16.566 2.082 -19.903 1.00 63.84 192 ALA A N 1
ATOM 1443 C CA . ALA A 1 192 ? 17.884 2.393 -19.360 1.00 63.84 192 ALA A CA 1
ATOM 1444 C C . ALA A 1 192 ? 18.553 3.553 -20.097 1.00 63.84 192 ALA A C 1
ATOM 1446 O O . ALA A 1 192 ? 18.743 3.544 -21.321 1.00 63.84 192 ALA A O 1
ATOM 1447 N N . VAL A 1 193 ? 18.962 4.559 -19.324 1.00 62.31 193 VAL A N 1
ATOM 1448 C CA . VAL A 1 193 ? 19.851 5.605 -19.829 1.00 62.31 193 VAL A CA 1
ATOM 1449 C C . VAL A 1 193 ? 21.306 5.148 -19.723 1.00 62.31 193 VAL A C 1
ATOM 1451 O O . VAL A 1 193 ? 22.069 5.418 -20.650 1.00 62.31 193 VAL A O 1
ATOM 1454 N N . ALA A 1 194 ? 21.684 4.428 -18.659 1.00 59.25 194 ALA A N 1
ATOM 1455 C CA . ALA A 1 194 ? 23.027 3.879 -18.509 1.00 59.25 194 ALA A CA 1
ATOM 1456 C C . ALA A 1 194 ? 23.316 2.672 -19.405 1.00 59.25 194 ALA A C 1
ATOM 1458 O O . ALA A 1 194 ? 22.427 1.987 -19.907 1.00 59.25 194 ALA A O 1
ATOM 1459 N N . GLU A 1 195 ? 24.613 2.423 -19.548 1.00 65.69 195 GLU A N 1
ATOM 1460 C CA . GLU A 1 195 ? 25.200 1.253 -20.189 1.00 65.69 195 GLU A CA 1
ATOM 1461 C C . GLU A 1 195 ? 25.789 0.319 -19.119 1.00 65.69 195 GLU A C 1
ATOM 1463 O O . GLU A 1 195 ? 25.949 0.700 -17.953 1.00 65.69 195 GLU A O 1
ATOM 1468 N N . GLY A 1 196 ? 26.151 -0.906 -19.499 1.00 67.00 196 GLY A N 1
ATOM 1469 C CA . GLY A 1 196 ? 26.735 -1.857 -18.551 1.00 67.00 196 GLY A CA 1
ATOM 1470 C C . GLY A 1 196 ? 25.693 -2.478 -17.612 1.00 67.00 196 GLY A C 1
ATOM 1471 O O . GLY A 1 196 ? 24.488 -2.405 -17.838 1.00 67.00 196 GLY A O 1
ATOM 1472 N N . HIS A 1 197 ? 26.167 -3.069 -16.514 1.00 71.06 197 HIS A N 1
ATOM 1473 C CA . HIS A 1 197 ? 25.325 -3.813 -15.565 1.00 71.06 197 HIS A CA 1
ATOM 1474 C C . HIS A 1 197 ? 24.256 -2.933 -14.894 1.00 71.06 197 HIS A C 1
ATOM 1476 O O . HIS A 1 197 ? 23.247 -3.431 -14.412 1.00 71.06 197 HIS A O 1
ATOM 1482 N N . SER A 1 198 ? 24.454 -1.613 -14.868 1.00 73.38 198 SER A N 1
ATOM 1483 C CA . SER A 1 198 ? 23.486 -0.659 -14.318 1.00 73.38 198 SER A CA 1
ATOM 1484 C C . SER A 1 198 ? 22.209 -0.549 -15.157 1.00 73.38 198 SER A C 1
ATOM 1486 O O . SER A 1 198 ? 21.177 -0.136 -14.630 1.00 73.38 198 SER A O 1
ATOM 1488 N N . ALA A 1 199 ? 22.262 -0.921 -16.441 1.00 77.00 199 ALA A N 1
ATOM 1489 C CA . ALA A 1 199 ? 21.120 -0.848 -17.343 1.00 77.00 199 ALA A CA 1
ATOM 1490 C C . ALA A 1 199 ? 19.992 -1.803 -16.929 1.00 77.00 199 ALA A C 1
ATOM 1492 O O . ALA A 1 199 ? 18.824 -1.421 -16.977 1.00 77.00 199 ALA A O 1
ATOM 1493 N N . SER A 1 200 ? 20.324 -3.010 -16.459 1.00 77.31 200 SER A N 1
ATOM 1494 C CA . SER A 1 200 ? 19.319 -3.977 -16.001 1.00 77.31 200 SER A CA 1
ATOM 1495 C C . SER A 1 200 ? 18.611 -3.505 -14.729 1.00 77.31 200 SER A C 1
ATOM 1497 O O . SER A 1 200 ? 17.390 -3.627 -14.620 1.00 77.31 200 SER A O 1
ATOM 1499 N N . TYR A 1 201 ? 19.344 -2.866 -13.810 1.00 80.50 201 TYR A N 1
ATOM 1500 C CA . TYR A 1 201 ? 18.754 -2.232 -12.630 1.00 80.50 201 TYR A CA 1
ATOM 1501 C C . TYR A 1 201 ? 17.852 -1.051 -12.992 1.00 80.50 201 TYR A C 1
ATOM 1503 O O . TYR A 1 201 ? 16.732 -0.962 -12.495 1.00 80.50 201 TYR A O 1
ATOM 1511 N N . GLU A 1 202 ? 18.300 -0.155 -13.877 1.00 85.19 202 GLU A N 1
ATOM 1512 C CA . GLU A 1 202 ? 17.444 0.933 -14.364 1.00 85.19 202 GLU A CA 1
ATOM 1513 C C . GLU A 1 202 ? 16.155 0.422 -14.984 1.00 85.19 202 GLU A C 1
ATOM 1515 O O . GLU A 1 202 ? 15.076 0.924 -14.656 1.00 85.19 202 GLU A O 1
ATOM 1520 N N . HIS A 1 203 ? 16.282 -0.601 -15.825 1.00 87.19 203 HIS A N 1
ATOM 1521 C CA . HIS A 1 203 ? 15.159 -1.163 -16.537 1.00 87.19 203 HIS A CA 1
ATOM 1522 C C . HIS A 1 203 ? 14.104 -1.730 -15.587 1.00 87.19 203 HIS A C 1
ATOM 1524 O O . HIS A 1 203 ? 12.926 -1.379 -15.690 1.00 87.19 203 HIS A O 1
ATOM 1530 N N . GLY A 1 204 ? 14.505 -2.579 -14.639 1.00 86.50 204 GLY A N 1
ATOM 1531 C CA . GLY A 1 204 ? 13.533 -3.198 -13.743 1.00 86.50 204 GLY A CA 1
ATOM 1532 C C . GLY A 1 204 ? 12.912 -2.210 -12.752 1.00 86.50 204 GLY A C 1
ATOM 1533 O O . GLY A 1 204 ? 11.715 -2.313 -12.497 1.00 86.50 204 GLY A O 1
ATOM 1534 N N . ILE A 1 205 ? 13.651 -1.201 -12.261 1.00 90.62 205 ILE A N 1
ATOM 1535 C CA . ILE A 1 205 ? 13.085 -0.201 -11.335 1.00 90.62 205 ILE A CA 1
ATOM 1536 C C . ILE A 1 205 ? 12.009 0.609 -12.063 1.00 90.62 205 ILE A C 1
ATOM 1538 O O . ILE A 1 205 ? 10.920 0.831 -11.529 1.00 90.62 205 ILE A O 1
ATOM 1542 N N . ALA A 1 206 ? 12.305 1.048 -13.288 1.00 91.25 206 ALA A N 1
ATOM 1543 C CA . ALA A 1 206 ? 11.360 1.789 -14.111 1.00 91.25 206 ALA A CA 1
ATOM 1544 C C . ALA A 1 206 ? 10.133 0.940 -14.473 1.00 91.25 206 ALA A C 1
ATOM 1546 O O . ALA A 1 206 ? 9.006 1.423 -14.361 1.00 91.25 206 ALA A O 1
ATOM 1547 N N . THR A 1 207 ? 10.337 -0.329 -14.837 1.00 90.88 207 THR A N 1
ATOM 1548 C CA . THR A 1 207 ? 9.248 -1.257 -15.176 1.00 90.88 207 THR A CA 1
ATOM 1549 C C . THR A 1 207 ? 8.344 -1.525 -13.974 1.00 90.88 207 THR A C 1
ATOM 1551 O O . THR A 1 207 ? 7.123 -1.455 -14.105 1.00 90.88 207 THR A O 1
ATOM 1554 N N . TYR A 1 208 ? 8.915 -1.739 -12.784 1.00 90.94 208 TYR A N 1
ATOM 1555 C CA . TYR A 1 208 ? 8.148 -1.914 -11.548 1.00 90.94 208 TYR A CA 1
ATOM 1556 C C . TYR A 1 208 ? 7.320 -0.665 -11.217 1.00 90.94 208 TYR A C 1
ATOM 1558 O O . TYR A 1 208 ? 6.118 -0.757 -10.967 1.00 90.94 208 TYR A O 1
ATOM 1566 N N . ALA A 1 209 ? 7.932 0.522 -11.301 1.00 92.19 209 ALA A N 1
ATOM 1567 C CA . ALA A 1 209 ? 7.226 1.783 -11.096 1.00 92.19 209 ALA A CA 1
ATOM 1568 C C . ALA A 1 209 ? 6.068 1.960 -12.089 1.00 92.19 209 ALA A C 1
ATOM 1570 O O . ALA A 1 209 ? 4.972 2.352 -11.689 1.00 92.19 209 ALA A O 1
ATOM 1571 N N . LEU A 1 210 ? 6.270 1.631 -13.368 1.00 89.50 210 LEU A N 1
ATOM 1572 C CA . LEU A 1 210 ? 5.199 1.667 -14.362 1.00 89.50 210 LEU A CA 1
ATOM 1573 C C . LEU A 1 210 ? 4.106 0.626 -14.082 1.00 89.50 210 LEU A C 1
ATOM 1575 O O . LEU A 1 210 ? 2.934 0.925 -14.290 1.00 89.50 210 LEU A O 1
ATOM 1579 N N . GLY A 1 211 ? 4.442 -0.551 -13.556 1.00 89.06 211 GLY A N 1
ATOM 1580 C CA . GLY A 1 211 ? 3.456 -1.547 -13.129 1.00 89.06 211 GLY A CA 1
ATOM 1581 C C . GLY A 1 211 ? 2.520 -1.019 -12.040 1.00 89.06 211 GLY A C 1
ATOM 1582 O O . GLY A 1 211 ? 1.297 -1.116 -12.170 1.00 89.06 211 GLY A O 1
ATOM 1583 N N . GLU A 1 212 ? 3.077 -0.370 -11.017 1.00 86.75 212 GLU A N 1
ATOM 1584 C CA . GLU A 1 212 ? 2.304 0.278 -9.947 1.00 86.75 212 GLU A CA 1
ATOM 1585 C C . GLU A 1 212 ? 1.432 1.421 -10.493 1.00 86.75 212 GLU A C 1
ATOM 1587 O O . GLU A 1 212 ? 0.236 1.514 -10.200 1.00 86.75 212 GLU A O 1
ATOM 1592 N N . VAL A 1 213 ? 1.994 2.261 -11.372 1.00 85.44 213 VAL A N 1
ATOM 1593 C CA . VAL A 1 213 ? 1.233 3.316 -12.061 1.00 85.44 213 VAL A CA 1
ATOM 1594 C C . VAL A 1 213 ? 0.096 2.716 -12.879 1.00 85.44 213 VAL A C 1
ATOM 1596 O O . VAL A 1 213 ? -1.006 3.251 -12.853 1.00 85.44 213 VAL A O 1
ATOM 1599 N N . TYR A 1 214 ? 0.327 1.617 -13.597 1.00 83.50 214 TYR A N 1
ATOM 1600 C CA . TYR A 1 214 ? -0.684 0.965 -14.424 1.00 83.50 214 TYR A CA 1
ATOM 1601 C C . TYR A 1 214 ? -1.831 0.404 -13.573 1.00 83.50 214 TYR A C 1
ATOM 1603 O O . TYR A 1 214 ? -3.005 0.584 -13.919 1.00 83.50 214 TYR A O 1
ATOM 1611 N N . ALA A 1 215 ? -1.510 -0.210 -12.431 1.00 78.50 215 ALA A N 1
ATOM 1612 C CA . ALA A 1 215 ? -2.496 -0.694 -11.471 1.00 78.50 215 ALA A CA 1
ATOM 1613 C C . ALA A 1 215 ? -3.371 0.448 -10.925 1.00 78.50 215 ALA A C 1
ATOM 1615 O O . ALA A 1 215 ? -4.597 0.327 -10.880 1.00 78.50 215 ALA A O 1
ATOM 1616 N N . ILE A 1 216 ? -2.757 1.582 -10.580 1.00 70.62 216 ILE A N 1
ATOM 1617 C CA . ILE A 1 216 ? -3.451 2.749 -10.021 1.00 70.62 216 ILE A CA 1
ATOM 1618 C C . ILE A 1 216 ? -4.215 3.530 -11.103 1.00 70.62 216 ILE A C 1
ATOM 1620 O O . ILE A 1 216 ? -5.339 3.974 -10.873 1.00 70.62 216 ILE A O 1
ATOM 1624 N N . ALA A 1 217 ? -3.668 3.655 -12.312 1.00 68.81 217 ALA A N 1
ATOM 1625 C CA . ALA A 1 217 ? -4.279 4.382 -13.424 1.00 68.81 217 ALA A CA 1
ATOM 1626 C C . ALA A 1 217 ? -5.593 3.749 -13.903 1.00 68.81 217 ALA A C 1
ATOM 1628 O O . ALA A 1 217 ? -6.473 4.466 -14.374 1.00 68.81 217 ALA A O 1
ATOM 1629 N N . ARG A 1 218 ? -5.780 2.431 -13.724 1.00 65.19 218 ARG A N 1
ATOM 1630 C CA . ARG A 1 218 ? -7.076 1.762 -13.958 1.00 65.19 218 ARG A CA 1
ATOM 1631 C C . ARG A 1 218 ? -8.194 2.266 -13.036 1.00 65.19 218 ARG A C 1
ATOM 1633 O O . ARG A 1 218 ? -9.364 2.100 -13.368 1.00 65.19 218 ARG A O 1
ATOM 1640 N N . LEU A 1 219 ? -7.840 2.863 -11.898 1.00 62.66 219 LEU A N 1
ATOM 1641 C CA . LEU A 1 219 ? -8.767 3.431 -10.915 1.00 62.66 219 LEU A CA 1
ATOM 1642 C C . LEU A 1 219 ? -8.881 4.965 -11.023 1.00 62.66 219 LEU A C 1
ATOM 1644 O O . LEU A 1 219 ? -9.755 5.556 -10.387 1.00 62.66 219 LEU A O 1
ATOM 1648 N N . GLY A 1 220 ? -8.004 5.607 -11.802 1.00 60.53 220 GLY A N 1
ATOM 1649 C CA . GLY A 1 220 ? -7.922 7.061 -11.957 1.00 60.53 220 GLY A CA 1
ATOM 1650 C C . GLY A 1 220 ? -8.875 7.633 -13.011 1.00 60.53 220 GLY A C 1
ATOM 1651 O O . GLY A 1 220 ? -9.449 6.916 -13.831 1.00 60.53 220 GLY A O 1
ATOM 1652 N N . LYS A 1 221 ? -9.043 8.963 -13.007 1.00 64.38 221 LYS A N 1
ATOM 1653 C CA . LYS A 1 221 ? -9.894 9.677 -13.981 1.00 64.38 221 LYS A CA 1
ATOM 1654 C C . LYS A 1 221 ? -9.136 10.062 -15.252 1.00 64.38 221 LYS A C 1
ATOM 1656 O O . LYS A 1 221 ? -9.746 10.200 -16.315 1.00 64.38 221 LYS A O 1
ATOM 1661 N N . LYS A 1 222 ? -7.819 10.264 -15.154 1.00 69.06 222 LYS A N 1
ATOM 1662 C CA . LYS A 1 222 ? -6.960 10.646 -16.283 1.00 69.06 222 LYS A CA 1
ATOM 1663 C C . LYS A 1 222 ? -6.518 9.422 -17.081 1.00 69.06 222 LYS A C 1
ATOM 1665 O O . LYS A 1 222 ? -5.970 8.471 -16.535 1.00 69.06 222 LYS A O 1
ATOM 1670 N N . LYS A 1 223 ? -6.704 9.476 -18.403 1.00 70.88 223 LYS A N 1
ATOM 1671 C CA . LYS A 1 223 ? -6.137 8.484 -19.325 1.00 70.88 223 LYS A CA 1
ATOM 1672 C C . LYS A 1 223 ? -4.652 8.770 -19.542 1.00 70.88 223 LYS A C 1
ATOM 1674 O O . LYS A 1 223 ? -4.286 9.908 -19.824 1.00 70.88 223 LYS A O 1
ATOM 1679 N N . LEU A 1 224 ? -3.831 7.726 -19.465 1.00 79.25 224 LEU A N 1
ATOM 1680 C CA . LEU A 1 224 ? -2.396 7.768 -19.746 1.00 79.25 224 LEU A CA 1
ATOM 1681 C C . LEU A 1 224 ? -2.119 7.012 -21.059 1.00 79.25 224 LEU A C 1
ATOM 1683 O O . LEU A 1 224 ? -1.960 5.790 -21.038 1.00 79.25 224 LEU A O 1
ATOM 1687 N N . PRO A 1 225 ? -2.144 7.686 -22.222 1.00 78.25 225 PRO A N 1
ATOM 1688 C CA . PRO A 1 225 ? -1.920 7.031 -23.509 1.00 78.25 225 PRO A CA 1
ATOM 1689 C C . PRO A 1 225 ? -0.469 6.543 -23.637 1.00 78.25 225 PRO A C 1
ATOM 1691 O O . PRO A 1 225 ? 0.463 7.285 -23.334 1.00 78.25 225 PRO A O 1
ATOM 1694 N N . GLY A 1 226 ? -0.268 5.312 -24.115 1.00 80.31 226 GLY A N 1
ATOM 1695 C CA . GLY A 1 226 ? 1.062 4.702 -24.239 1.00 80.31 226 GLY A CA 1
ATOM 1696 C C . GLY A 1 226 ? 1.564 4.014 -22.966 1.00 80.31 226 GLY A C 1
ATOM 1697 O O . GLY A 1 226 ? 2.640 3.431 -22.982 1.00 80.31 226 GLY A O 1
ATOM 1698 N N . MET A 1 227 ? 0.816 4.096 -21.862 1.00 85.25 227 MET A N 1
ATOM 1699 C CA . MET A 1 227 ? 1.210 3.532 -20.569 1.00 85.25 227 MET A CA 1
ATOM 1700 C C . MET A 1 227 ? 1.184 2.004 -20.567 1.00 85.25 227 MET A C 1
ATOM 1702 O O . MET A 1 227 ? 2.084 1.367 -20.027 1.00 85.25 227 MET A O 1
ATOM 1706 N N . LYS A 1 228 ? 0.128 1.425 -21.149 1.00 85.19 228 LYS A N 1
ATOM 1707 C CA . LYS A 1 228 ? -0.039 -0.026 -21.220 1.00 85.19 228 LYS A CA 1
ATOM 1708 C C . LYS A 1 228 ? 1.075 -0.624 -22.074 1.00 85.19 228 LYS A C 1
ATOM 1710 O O . LYS A 1 228 ? 1.733 -1.559 -21.649 1.00 85.19 228 LYS A O 1
ATOM 1715 N N . GLU A 1 229 ? 1.291 -0.020 -23.234 1.00 86.56 229 GLU A N 1
ATOM 1716 C CA . GLU A 1 229 ? 2.274 -0.437 -24.224 1.00 86.56 229 GLU A CA 1
ATOM 1717 C C . GLU A 1 229 ? 3.695 -0.338 -23.656 1.00 86.56 229 GLU A C 1
ATOM 1719 O O . GLU A 1 229 ? 4.471 -1.277 -23.782 1.00 86.56 229 GLU A O 1
ATOM 1724 N N . ALA A 1 230 ? 4.014 0.762 -22.960 1.00 87.56 230 ALA A N 1
ATOM 1725 C CA . ALA A 1 230 ? 5.301 0.927 -22.288 1.00 87.56 230 ALA A CA 1
ATOM 1726 C C . ALA A 1 230 ? 5.523 -0.142 -21.205 1.00 87.56 230 ALA A C 1
ATOM 1728 O O . ALA A 1 230 ? 6.598 -0.729 -21.121 1.00 87.56 230 ALA A O 1
ATOM 1729 N N . PHE A 1 231 ? 4.510 -0.405 -20.376 1.00 88.44 231 PHE A N 1
ATOM 1730 C CA . PHE A 1 231 ? 4.616 -1.407 -19.320 1.00 88.44 231 PHE A CA 1
ATOM 1731 C C . PHE A 1 231 ? 4.770 -2.828 -19.881 1.00 88.44 231 PHE A C 1
ATOM 1733 O O . PHE A 1 231 ? 5.655 -3.554 -19.436 1.00 88.44 231 PHE A O 1
ATOM 1740 N N . GLU A 1 232 ? 3.956 -3.208 -20.870 1.00 86.94 232 GLU A N 1
ATOM 1741 C CA . GLU A 1 232 ? 4.030 -4.526 -21.514 1.00 86.94 232 GLU A CA 1
ATOM 1742 C C . GLU A 1 232 ? 5.401 -4.754 -22.162 1.00 86.94 232 GLU A C 1
ATOM 1744 O O . GLU A 1 232 ? 6.000 -5.795 -21.915 1.00 86.94 232 GLU A O 1
ATOM 1749 N N . ALA A 1 233 ? 5.951 -3.759 -22.867 1.00 84.56 233 ALA A N 1
ATOM 1750 C CA . ALA A 1 233 ? 7.285 -3.856 -23.465 1.00 84.56 233 ALA A CA 1
ATOM 1751 C C . ALA A 1 233 ? 8.406 -4.044 -22.421 1.00 84.56 233 ALA A C 1
ATOM 1753 O O . ALA A 1 233 ? 9.348 -4.811 -22.633 1.00 84.56 233 ALA A O 1
ATOM 1754 N N . GLY A 1 234 ? 8.302 -3.373 -21.266 1.00 85.62 234 GLY A N 1
ATOM 1755 C CA . GLY A 1 234 ? 9.238 -3.577 -20.155 1.00 85.62 234 GLY A CA 1
ATOM 1756 C C . GLY A 1 234 ? 9.178 -4.989 -19.593 1.00 85.62 234 GLY A C 1
ATOM 1757 O O . GLY A 1 234 ? 10.200 -5.637 -19.393 1.00 85.62 234 GLY A O 1
ATOM 1758 N N . VAL A 1 235 ? 7.966 -5.489 -19.362 1.00 87.69 235 VAL A N 1
ATOM 1759 C CA . VAL A 1 235 ? 7.766 -6.846 -18.845 1.00 87.69 235 VAL A CA 1
ATOM 1760 C C . VAL A 1 235 ? 8.252 -7.895 -19.845 1.00 87.69 235 VAL A C 1
ATOM 1762 O O . VAL A 1 235 ? 8.922 -8.837 -19.437 1.00 87.69 235 VAL A O 1
ATOM 1765 N N . GLU A 1 236 ? 7.967 -7.718 -21.135 1.00 85.88 236 GLU A N 1
ATOM 1766 C CA . GLU A 1 236 ? 8.415 -8.618 -22.203 1.00 85.88 236 GLU A CA 1
ATOM 1767 C C . GLU A 1 236 ? 9.944 -8.716 -22.241 1.00 85.88 236 GLU A C 1
ATOM 1769 O O . GLU A 1 236 ? 10.484 -9.814 -22.168 1.00 85.88 236 GLU A O 1
ATOM 1774 N N . THR A 1 237 ? 10.648 -7.580 -22.173 1.00 82.56 237 THR A N 1
ATO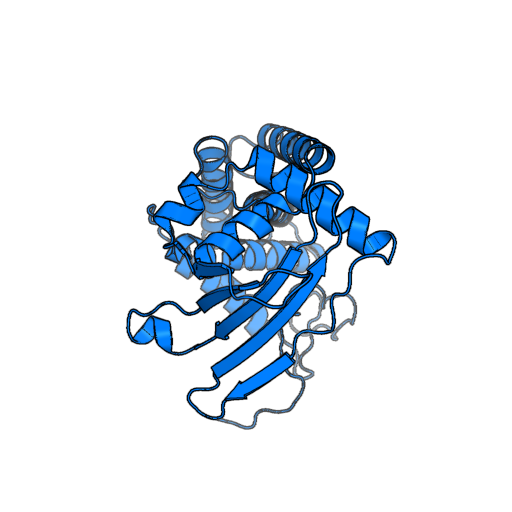M 1775 C CA . THR A 1 237 ? 12.120 -7.551 -22.081 1.00 82.56 237 THR A CA 1
ATOM 1776 C C . THR A 1 237 ? 12.645 -8.356 -20.886 1.00 82.56 237 THR A C 1
ATOM 1778 O O . THR A 1 237 ? 13.654 -9.057 -20.990 1.00 82.56 237 THR A O 1
ATOM 1781 N N . ILE A 1 238 ? 11.987 -8.252 -19.727 1.00 84.00 238 ILE A N 1
ATOM 1782 C CA . ILE A 1 238 ? 12.384 -8.996 -18.525 1.00 84.00 238 ILE A CA 1
ATOM 1783 C C . ILE A 1 238 ? 12.156 -10.496 -18.725 1.00 84.00 238 ILE A C 1
ATOM 1785 O O . ILE A 1 238 ? 13.024 -11.289 -18.365 1.00 84.00 238 ILE A O 1
ATOM 1789 N N . ILE A 1 239 ? 11.014 -10.891 -19.291 1.00 85.38 239 ILE A N 1
ATOM 1790 C CA . ILE A 1 239 ? 10.680 -12.297 -19.550 1.00 85.38 239 ILE A CA 1
ATOM 1791 C C . ILE A 1 239 ? 11.671 -12.905 -20.547 1.00 85.38 239 ILE A C 1
ATOM 1793 O O . ILE A 1 239 ? 12.238 -13.960 -20.271 1.00 85.38 239 ILE A O 1
ATOM 1797 N N . ASP A 1 240 ? 11.946 -12.211 -21.648 1.00 82.50 240 ASP A N 1
ATOM 1798 C CA . ASP A 1 240 ? 12.882 -12.659 -22.683 1.00 82.50 240 ASP A CA 1
ATOM 1799 C C . ASP A 1 240 ? 14.322 -12.772 -22.162 1.00 82.50 240 ASP A C 1
ATOM 1801 O O . ASP A 1 240 ? 15.117 -13.573 -22.654 1.00 82.50 240 ASP A O 1
ATOM 1805 N N . GLY A 1 241 ? 14.663 -11.985 -21.138 1.00 79.12 241 GLY A N 1
ATOM 1806 C CA . GLY A 1 241 ? 15.953 -12.036 -20.458 1.00 79.12 241 GLY A CA 1
ATOM 1807 C C . GLY A 1 241 ? 16.105 -13.162 -19.428 1.00 79.12 241 GLY A C 1
ATOM 1808 O O . GLY A 1 241 ? 17.172 -13.249 -18.816 1.00 79.12 241 GLY A O 1
ATOM 1809 N N . GLN A 1 242 ? 15.076 -13.986 -19.187 1.00 82.81 242 GLN A N 1
ATOM 1810 C CA . GLN A 1 242 ? 15.119 -15.048 -18.178 1.00 82.81 242 GLN A CA 1
ATOM 1811 C C . GLN A 1 242 ? 15.955 -16.247 -18.648 1.00 82.81 242 GLN A C 1
ATOM 1813 O O . GLN A 1 242 ? 15.771 -16.789 -19.738 1.00 82.81 242 GLN A O 1
ATOM 1818 N N . ASN A 1 243 ? 16.856 -16.711 -17.785 1.00 81.19 243 ASN A N 1
ATOM 1819 C CA . ASN A 1 243 ? 17.664 -17.896 -18.039 1.00 81.19 243 ASN A CA 1
ATOM 1820 C C . ASN A 1 243 ? 16.865 -19.199 -17.817 1.00 81.19 243 ASN A C 1
ATOM 1822 O O . ASN A 1 243 ? 15.885 -19.212 -17.069 1.00 81.19 243 ASN A O 1
ATOM 1826 N N . PRO A 1 244 ? 17.316 -20.346 -18.372 1.00 83.12 244 PRO A N 1
ATOM 1827 C CA . PRO A 1 244 ? 16.634 -21.638 -18.207 1.00 83.12 244 PRO A CA 1
ATOM 1828 C C . PRO A 1 244 ? 16.490 -22.131 -16.760 1.00 83.12 244 PRO A C 1
ATOM 1830 O O . PRO A 1 244 ? 15.654 -22.986 -16.483 1.00 83.12 244 PRO A O 1
ATOM 1833 N N . ASP A 1 245 ? 17.311 -21.624 -15.839 1.00 81.19 245 ASP A N 1
ATOM 1834 C CA . ASP A 1 245 ? 17.229 -21.924 -14.405 1.00 81.19 245 ASP A CA 1
ATOM 1835 C C . ASP A 1 245 ? 16.181 -21.069 -13.666 1.00 81.19 245 ASP A C 1
ATOM 1837 O O . ASP A 1 245 ? 16.019 -21.199 -12.452 1.00 81.19 245 ASP A O 1
ATOM 1841 N N . GLY A 1 246 ? 15.465 -20.203 -14.390 1.00 78.56 246 GLY A N 1
ATOM 1842 C CA . GLY A 1 246 ? 14.473 -19.273 -13.861 1.00 78.56 246 GLY A CA 1
ATOM 1843 C C . GLY A 1 246 ? 15.068 -17.995 -13.266 1.00 78.56 246 GLY A C 1
ATOM 1844 O O . GLY A 1 246 ? 14.310 -17.160 -12.771 1.00 78.56 246 GLY A O 1
ATOM 1845 N N . GLY A 1 247 ? 16.395 -17.835 -13.290 1.00 76.06 247 GLY A N 1
ATOM 1846 C CA . GLY A 1 247 ? 17.094 -16.648 -12.810 1.00 76.06 247 GLY A CA 1
ATOM 1847 C C . GLY A 1 247 ? 17.399 -15.634 -13.915 1.00 76.06 247 GLY A C 1
ATOM 1848 O O . GLY A 1 247 ? 17.055 -15.819 -15.080 1.00 76.06 247 GLY A O 1
ATOM 1849 N N . TRP A 1 248 ? 18.076 -14.552 -13.532 1.00 79.94 248 TRP A N 1
ATOM 1850 C CA . TRP A 1 248 ? 18.532 -13.501 -14.444 1.00 79.94 248 TRP A CA 1
ATOM 1851 C C . TRP A 1 248 ? 19.997 -13.163 -14.175 1.00 79.94 248 TRP A C 1
ATOM 1853 O O . TRP A 1 248 ? 20.416 -13.072 -13.017 1.00 79.94 248 TRP A O 1
ATOM 1863 N N . GLY A 1 249 ? 20.772 -12.954 -15.236 1.00 71.69 249 GLY A N 1
ATOM 1864 C CA . GLY A 1 249 ? 22.073 -12.281 -15.180 1.00 71.69 249 GLY A CA 1
ATOM 1865 C C . GLY A 1 249 ? 21.931 -10.755 -15.280 1.00 71.69 249 GLY A C 1
ATOM 1866 O O . GLY A 1 249 ? 20.821 -10.224 -15.222 1.00 71.69 249 GLY A O 1
ATOM 1867 N N . TYR A 1 250 ? 23.040 -10.025 -15.447 1.00 69.88 250 TYR A N 1
ATOM 1868 C CA . TYR A 1 250 ? 22.971 -8.603 -15.815 1.00 69.88 250 TYR A CA 1
ATOM 1869 C C . TYR A 1 250 ? 22.650 -8.414 -17.298 1.00 69.88 250 TYR A C 1
ATOM 1871 O O . TYR A 1 250 ? 22.085 -7.385 -17.670 1.00 69.88 250 TYR A O 1
ATOM 1879 N N . TRP A 1 251 ? 22.972 -9.423 -18.109 1.00 64.12 251 TRP A N 1
ATOM 1880 C CA . TRP A 1 251 ? 22.684 -9.492 -19.536 1.00 64.12 251 TRP A CA 1
ATOM 1881 C C . TRP A 1 251 ? 22.055 -10.832 -19.928 1.00 64.12 251 TRP A C 1
ATOM 1883 O O . TRP A 1 251 ? 22.308 -11.840 -19.257 1.00 64.12 251 TRP A O 1
ATOM 1893 N N . PRO A 1 252 ? 21.291 -10.877 -21.037 1.00 65.06 252 PRO A N 1
ATOM 1894 C CA . PRO A 1 252 ? 20.788 -12.133 -21.580 1.00 65.06 252 PRO A CA 1
ATOM 1895 C C . PRO A 1 252 ? 21.927 -13.132 -21.826 1.00 65.06 252 PRO A C 1
ATOM 1897 O O . PRO A 1 252 ? 22.913 -12.812 -22.492 1.00 65.06 252 PRO A O 1
ATOM 1900 N N . GLY A 1 253 ? 21.795 -14.341 -21.276 1.00 64.31 253 GLY A N 1
ATOM 1901 C CA . GLY A 1 253 ? 22.783 -15.415 -21.417 1.00 64.31 253 GLY A CA 1
ATOM 1902 C C . GLY A 1 253 ? 23.955 -15.377 -20.427 1.00 64.31 253 GLY A C 1
ATOM 1903 O O . GLY A 1 253 ? 24.795 -16.277 -20.461 1.00 64.31 253 GLY A O 1
ATOM 1904 N N . GLU A 1 254 ? 24.030 -14.387 -19.532 1.00 72.88 254 GLU A N 1
ATOM 1905 C CA . GLU A 1 254 ? 24.959 -14.421 -18.398 1.00 72.88 254 GLU A CA 1
ATOM 1906 C C . GLU A 1 254 ? 24.431 -15.359 -17.303 1.00 72.88 254 GLU A C 1
ATOM 1908 O O . GLU A 1 254 ? 23.224 -15.472 -17.102 1.00 72.88 254 GLU A O 1
ATOM 1913 N N . GLN A 1 255 ? 25.328 -16.031 -16.574 1.00 73.00 255 GLN A N 1
ATOM 1914 C CA . GLN A 1 255 ? 24.939 -16.912 -15.474 1.00 73.00 255 GLN A CA 1
ATOM 1915 C C . GLN A 1 255 ? 24.108 -16.155 -14.430 1.00 73.00 255 GLN A C 1
ATOM 1917 O O . GLN A 1 255 ? 24.460 -15.051 -14.010 1.00 73.00 255 GLN A O 1
ATOM 1922 N N . SER A 1 256 ? 23.015 -16.776 -13.990 1.00 73.25 256 SER A N 1
ATOM 1923 C CA . SER A 1 256 ? 22.127 -16.208 -12.983 1.00 73.25 256 SER A CA 1
ATOM 1924 C C . SER A 1 256 ? 22.892 -15.860 -11.707 1.00 73.25 256 SER A C 1
ATOM 1926 O O . SER A 1 256 ? 23.636 -16.680 -11.162 1.00 73.25 256 SER A O 1
ATOM 1928 N N . SER A 1 257 ? 22.695 -14.637 -11.217 1.00 64.75 257 SER A N 1
ATOM 1929 C CA . SER A 1 257 ? 23.295 -14.162 -9.973 1.00 64.75 257 SER A CA 1
ATOM 1930 C C . SER A 1 257 ? 22.221 -14.028 -8.887 1.00 64.75 257 SER A C 1
ATOM 1932 O O . SER A 1 257 ? 21.145 -13.486 -9.130 1.00 64.75 257 SER A O 1
ATOM 1934 N N . PRO A 1 258 ? 22.475 -14.466 -7.644 1.00 55.41 258 PRO A N 1
ATOM 1935 C CA . PRO A 1 258 ? 21.522 -14.274 -6.550 1.00 55.41 258 PRO A CA 1
ATOM 1936 C C . PRO A 1 258 ? 21.304 -12.791 -6.185 1.00 55.41 258 PRO A C 1
ATOM 1938 O O . PRO A 1 258 ? 20.329 -12.468 -5.511 1.00 55.41 258 PRO A O 1
ATOM 1941 N N . LEU A 1 259 ? 22.180 -11.877 -6.633 1.00 49.25 259 LEU A N 1
ATOM 1942 C CA . LEU A 1 259 ? 22.090 -10.430 -6.374 1.00 49.25 259 LEU A CA 1
ATOM 1943 C C . LEU A 1 259 ? 21.358 -9.637 -7.474 1.00 49.25 259 LEU A C 1
ATOM 1945 O O . LEU A 1 259 ? 21.010 -8.475 -7.252 1.00 49.25 259 LEU A O 1
ATOM 1949 N N . SER A 1 260 ? 21.100 -10.227 -8.645 1.00 50.25 260 SER A N 1
ATOM 1950 C CA . SER A 1 260 ? 20.304 -9.609 -9.724 1.00 50.25 260 SER A CA 1
ATOM 1951 C C . SER A 1 260 ? 18.788 -9.793 -9.529 1.00 50.25 260 SER A C 1
ATOM 1953 O O . SER A 1 260 ? 17.995 -9.214 -10.263 1.00 50.25 260 SER A O 1
ATOM 1955 N N . LEU A 1 261 ? 18.372 -10.535 -8.495 1.00 45.34 261 LEU A N 1
ATOM 1956 C CA . LEU A 1 261 ? 16.991 -10.981 -8.247 1.00 45.34 261 LEU A CA 1
ATOM 1957 C C . LEU A 1 261 ? 16.065 -9.987 -7.515 1.00 45.34 261 LEU A C 1
ATOM 1959 O O . LEU A 1 261 ? 14.909 -10.306 -7.245 1.00 45.34 261 LEU A O 1
ATOM 1963 N N . ALA A 1 262 ? 16.510 -8.776 -7.182 1.00 42.12 262 ALA A N 1
ATOM 1964 C CA . ALA A 1 262 ? 15.764 -7.917 -6.253 1.00 42.12 262 ALA A CA 1
ATOM 1965 C C . ALA A 1 262 ? 14.633 -7.059 -6.866 1.00 42.12 262 ALA A C 1
ATOM 1967 O O . ALA A 1 262 ? 14.147 -6.159 -6.186 1.00 42.12 262 ALA A O 1
ATOM 1968 N N . MET A 1 263 ? 14.189 -7.303 -8.106 1.00 42.34 263 MET A N 1
ATOM 1969 C CA . MET A 1 263 ? 13.110 -6.497 -8.716 1.00 42.34 263 MET A CA 1
ATOM 1970 C C . MET A 1 263 ? 11.866 -7.258 -9.174 1.00 42.34 263 MET A C 1
ATOM 1972 O O . MET A 1 263 ? 10.885 -6.615 -9.536 1.00 42.34 263 MET A O 1
ATOM 1976 N N . CYS A 1 264 ? 11.855 -8.592 -9.095 1.00 40.03 264 CYS A N 1
ATOM 1977 C CA . CYS A 1 264 ? 10.709 -9.397 -9.541 1.00 40.03 264 CYS A CA 1
ATOM 1978 C C . CYS A 1 264 ? 10.074 -10.288 -8.464 1.00 40.03 264 CYS A C 1
ATOM 1980 O O . CYS A 1 264 ? 9.136 -11.015 -8.775 1.00 40.03 264 CYS A O 1
ATOM 1982 N N . CYS A 1 265 ? 10.496 -10.232 -7.196 1.00 30.58 265 CYS A N 1
ATOM 1983 C CA . CYS A 1 265 ? 9.846 -11.019 -6.139 1.00 30.58 265 CYS A CA 1
ATOM 1984 C C . CYS A 1 265 ? 8.544 -10.366 -5.635 1.00 30.58 265 CYS A C 1
ATOM 1986 O O . CYS A 1 265 ? 8.440 -9.969 -4.477 1.00 30.58 265 CYS A O 1
ATOM 1988 N N . GLY A 1 266 ? 7.545 -10.291 -6.514 1.00 29.45 266 GLY A N 1
ATOM 1989 C CA . GLY A 1 266 ? 6.136 -10.405 -6.149 1.00 29.45 266 GLY A CA 1
ATOM 1990 C C . GLY A 1 266 ? 5.661 -11.796 -6.566 1.00 29.45 266 GLY A C 1
ATOM 1991 O O . GLY A 1 266 ? 5.376 -12.001 -7.737 1.00 29.45 266 GLY A O 1
ATOM 1992 N N . ASP A 1 267 ? 5.662 -12.747 -5.626 1.00 27.94 267 ASP A N 1
ATOM 1993 C CA . ASP A 1 267 ? 5.080 -14.099 -5.725 1.00 27.94 267 ASP A CA 1
ATOM 1994 C C . ASP A 1 267 ? 5.176 -14.802 -7.099 1.00 27.94 267 ASP A C 1
ATOM 1996 O O . ASP A 1 267 ? 4.184 -14.959 -7.809 1.00 27.94 267 ASP A O 1
ATOM 2000 N N . CYS A 1 268 ? 6.357 -15.333 -7.433 1.00 24.77 268 CYS A N 1
ATOM 2001 C CA . CYS A 1 268 ? 6.473 -16.411 -8.418 1.00 24.77 268 CYS A CA 1
ATOM 2002 C C . CYS A 1 268 ? 6.675 -17.738 -7.658 1.00 24.77 268 CYS A C 1
ATOM 2004 O O . CYS A 1 268 ? 7.724 -17.918 -7.029 1.00 24.77 268 CYS A O 1
ATOM 2006 N N . PRO A 1 269 ? 5.691 -18.661 -7.627 1.00 33.69 269 PRO A N 1
ATOM 2007 C CA . PRO A 1 269 ? 5.873 -19.953 -6.985 1.00 33.69 269 PRO A CA 1
ATOM 2008 C C . PRO A 1 269 ? 6.906 -20.757 -7.775 1.00 33.69 269 PRO A C 1
ATOM 2010 O O . PRO A 1 269 ? 6.711 -21.078 -8.943 1.00 33.69 269 PRO A O 1
ATOM 2013 N N . THR A 1 270 ? 7.990 -21.132 -7.109 1.00 35.19 270 THR A N 1
ATOM 2014 C CA . THR A 1 270 ? 9.097 -21.954 -7.617 1.00 35.19 270 THR A CA 1
ATOM 2015 C C . THR A 1 270 ? 8.722 -23.423 -7.858 1.00 35.19 270 THR A C 1
ATOM 2017 O O . THR A 1 270 ? 9.524 -24.317 -7.606 1.00 35.19 270 THR A O 1
ATOM 2020 N N . HIS A 1 271 ? 7.504 -23.725 -8.306 1.00 34.53 271 HIS A N 1
ATOM 2021 C CA . HIS A 1 271 ? 7.085 -25.103 -8.557 1.00 34.53 271 HIS A CA 1
ATOM 2022 C C . HIS A 1 271 ? 6.593 -25.253 -9.992 1.00 34.53 271 HIS A C 1
ATOM 2024 O O . HIS A 1 271 ? 5.660 -24.579 -10.419 1.00 34.53 271 HIS A O 1
ATOM 2030 N N . GLY A 1 272 ? 7.295 -26.128 -10.717 1.00 38.09 272 GLY A N 1
ATOM 2031 C CA . GLY A 1 272 ? 7.229 -26.302 -12.159 1.00 38.09 272 GLY A CA 1
ATOM 2032 C C . GLY A 1 272 ? 5.815 -26.351 -12.718 1.00 38.09 272 GLY A C 1
ATOM 2033 O O . GLY A 1 272 ? 4.977 -27.144 -12.288 1.00 38.09 272 GLY A O 1
ATOM 2034 N N . VAL A 1 273 ? 5.595 -25.527 -13.733 1.00 30.50 273 VAL A N 1
ATOM 2035 C CA . VAL A 1 273 ? 4.401 -25.573 -14.562 1.00 30.50 273 VAL A CA 1
ATOM 2036 C C . VAL A 1 273 ? 4.822 -26.208 -15.881 1.00 30.50 273 VAL A C 1
ATOM 2038 O O . VAL A 1 273 ? 5.582 -25.630 -16.655 1.00 30.50 273 VAL A O 1
ATOM 2041 N N . GLY A 1 274 ? 4.391 -27.454 -16.086 1.00 25.69 274 GLY A N 1
ATOM 2042 C CA . GLY A 1 274 ? 4.356 -28.063 -17.412 1.00 25.69 274 GLY A CA 1
ATOM 2043 C C . GLY A 1 274 ? 3.399 -27.297 -18.338 1.00 25.69 274 GLY A C 1
ATOM 2044 O O . GLY A 1 274 ? 2.656 -26.431 -17.873 1.00 25.69 274 GLY A O 1
ATOM 2045 N N . PRO A 1 275 ? 3.413 -27.608 -19.643 1.00 31.31 275 PRO A N 1
ATOM 2046 C CA . PRO A 1 275 ? 2.799 -26.767 -20.660 1.00 31.31 275 PRO A CA 1
ATOM 2047 C C . PRO A 1 275 ? 1.271 -26.768 -20.547 1.00 31.31 275 PRO A C 1
ATOM 2049 O O . PRO A 1 275 ? 0.657 -27.832 -20.637 1.00 31.31 275 PRO A O 1
ATOM 2052 N N . TRP A 1 276 ? 0.699 -25.569 -20.410 1.00 32.84 276 TRP A N 1
ATOM 2053 C CA . TRP A 1 276 ? -0.660 -25.199 -20.813 1.00 32.84 276 TRP A CA 1
ATOM 2054 C C . TRP A 1 276 ? -0.656 -23.757 -21.309 1.00 32.84 276 TRP A C 1
ATOM 2056 O O . TRP A 1 276 ? -0.170 -22.889 -20.551 1.00 32.84 276 TRP A O 1
#

Foldseek 3Di:
DAEAELVNLVVVDDLQVLLVVLVLQVVQVVVVNKDWDDWDWDQDPPQRKIKIKTWIWGDDPVAIWTKIKIKIAHPCQVVVVHDRIFMKMFTAHPPPRHTDYIYRVPSVVVSNVLSNQHPVSVVVLVVVLVVLLVQQDPQLFHDPALRLLRLLVNLVSCVVNVHELPDPPCNVSNLSSLVSQLVCVVVDLFQTPDDDLVRLNSRLSNLLSLVSNVVVVVVDPDDDPSSVVSNVSSVVVVVQQADPQRAHDSGRPDPGDPVSPPRPPPDDPPDDDDDD

Secondary structure (DSSP, 8-state):
-EEE-HHHHHHH--HHHHHHHHHHHHHHHHTT-SB-PPPEEEEETGGGEEEEEEEEEE--TT--EEEEEEEEE-TTSGGGT--SEEEEEEEE-TTT--EEEEEEHHHHHHHHHHTTS-HHHHHHHHHHHHHHHHTB-TTS-BSSSSHHHHHHHHHHHHHHTT--TT-TTTHHHHHHHHHHHHHHHHHSSSS-SS-TTHHHHHHHHHHHHHHHHHHHHTTSSS--TTHHHHHHHHHHHHHHT--TTS---SSTTSPP-TTS-TT--S----S-----

Sequence (276 aa):
MLILNASDIRRSLPMQETIEAMKRAYASLSSGKAKIPPRTHLSLPINNASALFMPGFVPDANGDSLAVKVVTLFPNNPTKSLPFIHAAVLVMNAENGQILALLEGSTLTAIRTGAGGGAGTENAIISALNWIARQQNKDGSWGQKYQSAMTGLALLSFLGHCETPDSEKYGDTVMRGILYLIEQSKRKEIFAVAEGHSASYEHGIATYALGEVYAIARLGKKKLPGMKEAFEAGVETIIDGQNPDGGWGYWPGEQSSPLSLAMCCGDCPTHGVGPW

Radius of gyration: 22.41 Å; chains: 1; bounding box: 54×48×57 Å